Protein AF-A0A2H0XVL9-F1 (afdb_monomer_lite)

Structure (mmCIF, N/CA/C/O backbone):
data_AF-A0A2H0XVL9-F1
#
_entry.id   AF-A0A2H0XVL9-F1
#
loop_
_atom_site.group_PDB
_atom_site.id
_atom_site.type_symbol
_atom_site.label_atom_id
_atom_site.label_alt_id
_atom_site.label_comp_id
_atom_site.label_asym_id
_atom_site.label_entity_id
_atom_site.label_seq_id
_atom_site.pdbx_PDB_ins_code
_atom_site.Cartn_x
_atom_site.Cartn_y
_atom_site.Cartn_z
_atom_site.occupancy
_atom_site.B_iso_or_equiv
_atom_site.auth_seq_id
_atom_site.auth_comp_id
_atom_site.auth_asym_id
_atom_site.auth_atom_id
_atom_site.pdbx_PDB_model_num
ATOM 1 N N . MET A 1 1 ? -6.789 -5.307 -33.596 1.00 54.03 1 MET A N 1
ATOM 2 C CA . MET A 1 1 ? -6.314 -6.595 -33.032 1.00 54.03 1 MET A CA 1
ATOM 3 C C . MET A 1 1 ? -4.824 -6.565 -32.678 1.00 54.03 1 MET A C 1
ATOM 5 O O . MET A 1 1 ? -4.495 -6.837 -31.532 1.00 54.03 1 MET A O 1
ATOM 9 N N . ALA A 1 2 ? -3.930 -6.158 -33.591 1.00 52.88 2 ALA A N 1
ATOM 10 C CA . ALA A 1 2 ? -2.485 -6.062 -33.328 1.00 52.88 2 ALA A CA 1
ATOM 11 C C . ALA A 1 2 ? -2.102 -5.096 -32.181 1.00 52.88 2 ALA A C 1
ATOM 13 O O . ALA A 1 2 ? -1.312 -5.468 -31.321 1.00 52.88 2 ALA A O 1
ATOM 14 N N . GLU A 1 3 ? -2.715 -3.909 -32.093 1.00 50.50 3 GLU A N 1
ATOM 15 C CA . GLU A 1 3 ? -2.473 -2.965 -30.981 1.00 50.50 3 GLU A CA 1
ATOM 16 C C . GLU A 1 3 ? -2.945 -3.497 -29.620 1.00 50.50 3 GLU A C 1
ATOM 18 O O . GLU A 1 3 ? -2.261 -3.326 -28.613 1.00 50.50 3 GLU A O 1
ATOM 23 N N . ALA A 1 4 ? -4.081 -4.200 -29.581 1.00 53.97 4 ALA A N 1
ATOM 24 C CA . ALA A 1 4 ? -4.594 -4.825 -28.360 1.00 53.97 4 ALA A CA 1
ATOM 25 C C . ALA A 1 4 ? -3.675 -5.962 -27.875 1.00 53.97 4 ALA A C 1
ATOM 27 O O . ALA A 1 4 ? -3.450 -6.116 -26.676 1.00 53.97 4 ALA A O 1
ATOM 28 N N . ILE A 1 5 ? -3.094 -6.724 -28.808 1.00 55.59 5 ILE A N 1
ATOM 29 C CA . ILE A 1 5 ? -2.115 -7.777 -28.512 1.00 55.59 5 ILE A CA 1
ATOM 30 C C . ILE A 1 5 ? -0.784 -7.165 -28.046 1.00 55.59 5 ILE A C 1
ATOM 32 O O . ILE A 1 5 ? -0.232 -7.627 -27.053 1.00 55.59 5 ILE A O 1
ATOM 36 N N . ALA A 1 6 ? -0.297 -6.098 -28.685 1.00 56.69 6 ALA A N 1
ATOM 37 C CA . ALA A 1 6 ? 0.928 -5.403 -28.275 1.00 56.69 6 ALA A CA 1
ATOM 38 C C . ALA A 1 6 ? 0.792 -4.750 -26.887 1.00 56.69 6 ALA A C 1
ATOM 40 O O . ALA A 1 6 ? 1.676 -4.893 -26.040 1.00 56.69 6 ALA A O 1
ATOM 41 N N . SER A 1 7 ? -0.353 -4.113 -26.614 1.00 56.38 7 SER A N 1
ATOM 42 C CA . SER A 1 7 ? -0.680 -3.593 -25.283 1.00 56.38 7 SER A CA 1
ATOM 43 C C . SER A 1 7 ? -0.723 -4.711 -24.238 1.00 56.38 7 SER A C 1
ATOM 45 O O . SER A 1 7 ? -0.246 -4.505 -23.125 1.00 56.38 7 SER A O 1
ATOM 47 N N . ARG A 1 8 ? -1.214 -5.908 -24.593 1.00 54.00 8 ARG A N 1
ATOM 48 C CA . ARG A 1 8 ? -1.220 -7.090 -23.715 1.00 54.00 8 ARG A CA 1
ATOM 49 C C . ARG A 1 8 ? 0.188 -7.587 -23.393 1.00 54.00 8 ARG A C 1
ATOM 51 O O . ARG A 1 8 ? 0.462 -7.891 -22.238 1.00 54.00 8 ARG A O 1
ATOM 58 N N . THR A 1 9 ? 1.072 -7.670 -24.385 1.00 60.84 9 THR A N 1
ATOM 59 C CA . THR A 1 9 ? 2.452 -8.134 -24.179 1.00 60.84 9 THR A CA 1
ATOM 60 C C . THR A 1 9 ? 3.215 -7.177 -23.264 1.00 60.84 9 THR A C 1
ATOM 62 O O . THR A 1 9 ? 3.773 -7.622 -22.268 1.00 60.84 9 THR A O 1
ATOM 65 N N . SER A 1 10 ? 3.114 -5.866 -23.507 1.00 60.47 10 SER A N 1
ATOM 66 C CA . SER A 1 10 ? 3.697 -4.843 -22.625 1.00 60.47 10 SER A CA 1
ATOM 67 C C . SER A 1 10 ? 3.087 -4.866 -21.215 1.00 60.47 10 SER A C 1
ATOM 69 O O . SER A 1 10 ? 3.795 -4.734 -20.223 1.00 60.47 10 SER A O 1
ATOM 71 N N . HIS A 1 11 ? 1.777 -5.095 -21.085 1.00 59.75 11 HIS A N 1
ATOM 72 C CA . HIS A 1 11 ? 1.116 -5.210 -19.782 1.00 59.75 11 HIS A CA 1
ATOM 73 C C . HIS A 1 11 ? 1.544 -6.449 -18.982 1.00 59.75 11 HIS A C 1
ATOM 75 O O . HIS A 1 11 ? 1.665 -6.369 -17.760 1.00 59.75 11 HIS A O 1
ATOM 81 N N . ASN A 1 12 ? 1.826 -7.566 -19.654 1.00 65.06 12 ASN A N 1
ATOM 82 C CA . ASN A 1 12 ? 2.343 -8.772 -19.010 1.00 65.06 12 ASN A CA 1
ATOM 83 C C . ASN A 1 12 ? 3.800 -8.612 -18.547 1.00 65.06 12 ASN A C 1
ATOM 85 O O . ASN A 1 12 ? 4.181 -9.216 -17.553 1.00 65.06 12 ASN A O 1
ATOM 89 N N . GLU A 1 13 ? 4.612 -7.772 -19.195 1.00 66.8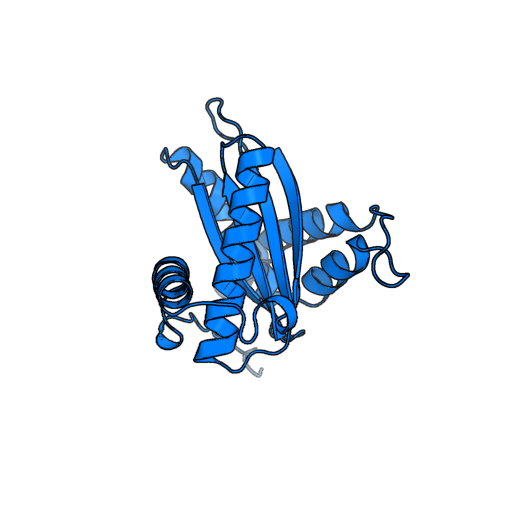1 13 GLU A N 1
ATOM 90 C CA . GLU A 1 13 ? 5.971 -7.476 -18.709 1.00 66.81 13 GLU A CA 1
ATOM 91 C C . GLU A 1 13 ? 5.946 -6.813 -17.322 1.00 66.81 13 GLU A C 1
ATOM 93 O O . GLU A 1 13 ? 6.800 -7.083 -16.475 1.00 66.81 13 GLU A O 1
ATOM 98 N N . TYR A 1 14 ? 4.920 -6.003 -17.042 1.00 67.44 14 TYR A N 1
ATOM 99 C CA . TYR A 1 14 ? 4.778 -5.328 -15.753 1.00 67.44 14 TYR A CA 1
ATOM 100 C C . TYR A 1 14 ? 4.347 -6.251 -14.605 1.00 67.44 14 TYR A C 1
ATOM 102 O O . TYR A 1 14 ? 4.559 -5.885 -13.445 1.00 67.44 14 TYR A O 1
ATOM 110 N N . SER A 1 15 ? 3.793 -7.442 -14.874 1.00 62.84 15 SER A N 1
ATOM 111 C CA . SER A 1 15 ? 3.406 -8.371 -13.801 1.00 62.84 15 SER A CA 1
ATOM 112 C C . SER A 1 15 ? 4.614 -8.943 -13.057 1.00 62.84 15 SER A C 1
ATOM 114 O O . SER A 1 15 ? 4.492 -9.262 -11.878 1.00 62.84 15 SER A O 1
ATOM 116 N N . GLY A 1 16 ? 5.798 -8.975 -13.681 1.00 69.62 16 GLY A N 1
ATOM 117 C CA . GLY A 1 16 ? 7.023 -9.474 -13.048 1.00 69.62 16 GLY A CA 1
ATOM 118 C C . GLY A 1 16 ? 7.463 -8.678 -11.811 1.00 69.62 16 GLY A C 1
ATOM 119 O O . GLY A 1 16 ? 8.210 -9.189 -10.978 1.00 69.62 16 GLY A O 1
ATOM 120 N N . TRP A 1 17 ? 6.992 -7.436 -11.639 1.00 71.69 17 TRP A N 1
ATOM 121 C CA . TRP A 1 17 ? 7.189 -6.687 -10.391 1.00 71.69 17 TRP A CA 1
ATOM 122 C C . TRP A 1 17 ? 6.475 -7.333 -9.201 1.00 71.69 17 TRP A C 1
ATOM 124 O O . TRP A 1 17 ? 6.995 -7.306 -8.086 1.00 71.69 17 TRP A O 1
ATOM 134 N N . ILE A 1 18 ? 5.303 -7.913 -9.447 1.00 75.75 18 ILE A N 1
ATOM 135 C CA . ILE A 1 18 ? 4.487 -8.580 -8.437 1.00 75.75 18 ILE A CA 1
ATOM 136 C C . ILE A 1 18 ? 5.125 -9.903 -8.036 1.00 75.75 18 ILE A C 1
ATOM 138 O O . ILE A 1 18 ? 5.281 -10.159 -6.848 1.00 75.75 18 ILE A O 1
ATOM 142 N N . ASP A 1 19 ? 5.604 -10.671 -9.012 1.00 73.12 19 ASP A N 1
ATOM 143 C CA . ASP A 1 19 ? 6.273 -11.949 -8.755 1.00 73.12 19 ASP A CA 1
ATOM 144 C C . ASP A 1 19 ? 7.569 -11.747 -7.941 1.00 73.12 19 ASP A C 1
ATOM 146 O O . ASP A 1 19 ? 7.873 -12.509 -7.023 1.00 73.12 19 ASP A O 1
ATOM 150 N N . LYS A 1 20 ? 8.308 -10.654 -8.198 1.00 76.88 20 LYS A N 1
ATOM 151 C CA . LYS A 1 20 ? 9.471 -10.259 -7.381 1.00 76.88 20 LYS A CA 1
ATOM 152 C C . LYS A 1 20 ? 9.087 -9.929 -5.939 1.00 76.88 20 LYS A C 1
ATOM 154 O O . LYS A 1 20 ? 9.794 -10.339 -5.021 1.00 76.88 20 LYS A O 1
ATOM 159 N N . LEU A 1 21 ? 7.992 -9.197 -5.729 1.00 77.88 21 LEU A N 1
ATOM 160 C CA . LEU A 1 21 ? 7.492 -8.903 -4.382 1.00 77.88 21 LEU A CA 1
ATOM 161 C C . LEU A 1 21 ? 7.058 -10.178 -3.657 1.00 77.88 21 LEU A C 1
ATOM 163 O O . LEU A 1 21 ? 7.439 -10.369 -2.508 1.00 77.88 21 LEU A O 1
ATOM 167 N N . GLU A 1 22 ? 6.328 -11.056 -4.342 1.00 76.62 22 GLU A N 1
ATOM 168 C CA . GLU A 1 22 ? 5.860 -12.347 -3.830 1.00 76.62 22 GLU A CA 1
ATOM 169 C C . GLU A 1 22 ? 7.030 -13.223 -3.349 1.00 76.62 22 GLU A C 1
ATOM 171 O O . GLU A 1 22 ? 7.017 -13.720 -2.220 1.00 76.62 22 GLU A O 1
ATOM 176 N N . SER A 1 23 ? 8.092 -13.320 -4.157 1.00 74.19 23 SER A N 1
ATOM 177 C CA . SER A 1 23 ? 9.307 -14.075 -3.816 1.00 74.19 23 SER A CA 1
ATOM 178 C C . SER A 1 23 ? 10.057 -13.527 -2.595 1.00 74.19 23 SER A C 1
ATOM 180 O O . SER A 1 23 ? 10.757 -14.264 -1.909 1.00 74.19 23 SER A O 1
ATOM 182 N N . GLY A 1 24 ? 9.884 -12.241 -2.265 1.00 72.88 24 GLY A N 1
ATOM 183 C CA . GLY A 1 24 ? 10.483 -11.636 -1.071 1.00 72.88 24 GLY A CA 1
ATOM 184 C C . GLY A 1 24 ? 9.863 -12.114 0.250 1.00 72.88 24 GLY A C 1
ATOM 185 O O . GLY A 1 24 ? 10.444 -11.892 1.317 1.00 72.88 24 GLY A O 1
ATOM 186 N N . PHE A 1 25 ? 8.696 -12.764 0.193 1.00 75.38 25 PHE A N 1
ATOM 187 C CA . PHE A 1 25 ? 7.960 -13.246 1.364 1.00 75.38 25 PHE A CA 1
ATOM 188 C C . PHE A 1 25 ? 7.936 -14.767 1.507 1.00 75.38 25 PHE A C 1
ATOM 190 O O . PHE A 1 25 ? 7.789 -15.245 2.632 1.00 75.38 25 PHE A O 1
ATOM 197 N N . SER A 1 26 ? 8.126 -15.522 0.420 1.00 65.38 26 SER A N 1
ATOM 198 C CA . SER A 1 26 ? 8.048 -16.992 0.432 1.00 65.38 26 SER A CA 1
ATOM 199 C C . SER A 1 26 ? 9.036 -17.645 1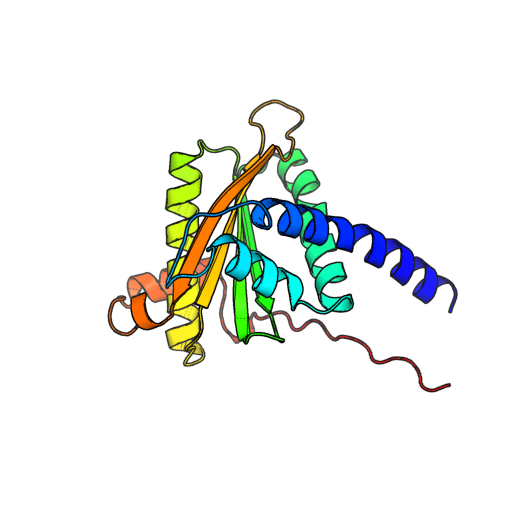.404 1.00 65.38 26 SER A C 1
ATOM 201 O O . SER A 1 26 ? 8.746 -18.697 1.969 1.00 65.38 26 SER A O 1
ATOM 203 N N . ASP A 1 27 ? 10.169 -16.987 1.654 1.00 66.00 27 ASP A N 1
ATOM 204 C CA . ASP A 1 27 ? 11.242 -17.520 2.498 1.00 66.00 27 ASP A CA 1
ATOM 205 C C . ASP A 1 27 ? 11.147 -17.050 3.965 1.00 66.00 27 ASP A C 1
ATOM 207 O O . ASP A 1 27 ? 11.938 -17.468 4.818 1.00 66.00 27 ASP A O 1
ATOM 211 N N . GLN A 1 28 ? 10.172 -16.195 4.301 1.00 68.06 28 GLN A N 1
ATOM 212 C CA . GLN A 1 28 ? 10.023 -15.636 5.646 1.00 68.06 28 GLN A CA 1
ATOM 213 C C . GLN A 1 28 ? 9.249 -16.580 6.576 1.00 68.06 28 GLN A C 1
ATOM 215 O O . GLN A 1 28 ? 8.054 -16.812 6.416 1.00 68.06 28 GLN A O 1
ATOM 220 N N . ARG A 1 29 ? 9.930 -17.077 7.618 1.00 64.62 29 ARG A N 1
ATOM 221 C CA . ARG A 1 29 ? 9.395 -18.079 8.564 1.00 64.62 29 ARG A CA 1
ATOM 222 C C . ARG A 1 29 ? 8.827 -17.520 9.872 1.00 64.62 29 ARG A C 1
ATOM 224 O O . ARG A 1 29 ? 8.470 -18.301 10.751 1.00 64.62 29 ARG A O 1
ATOM 231 N N . LYS A 1 30 ? 8.777 -16.196 10.053 1.00 73.25 30 LYS A N 1
ATOM 232 C CA . LYS A 1 30 ? 8.206 -15.605 11.277 1.00 73.25 30 LYS A CA 1
ATOM 233 C C . LYS A 1 30 ? 6.733 -15.997 11.364 1.00 73.25 30 LYS A C 1
ATOM 235 O O . LYS A 1 30 ? 6.015 -15.761 10.405 1.00 73.25 30 LYS A O 1
ATOM 240 N N . LEU A 1 31 ? 6.297 -16.589 12.471 1.00 73.44 31 LEU A N 1
ATOM 241 C CA . LEU A 1 31 ? 4.924 -17.077 12.615 1.00 73.44 31 LEU A CA 1
ATOM 242 C C . LEU A 1 31 ? 3.976 -15.977 13.123 1.00 73.44 31 LEU A C 1
ATOM 244 O O . LEU A 1 31 ? 4.365 -15.152 13.950 1.00 73.44 31 LEU A O 1
ATOM 248 N N . PHE A 1 32 ? 2.739 -16.012 12.639 1.00 71.19 32 PHE A N 1
ATOM 249 C CA . PHE A 1 32 ? 1.565 -15.281 13.108 1.00 71.19 32 PHE A CA 1
ATOM 250 C C . PHE A 1 32 ? 0.386 -16.268 13.102 1.00 71.19 32 PHE A C 1
ATOM 252 O O . PHE A 1 32 ? 0.185 -16.957 12.105 1.00 71.19 32 PHE A O 1
ATOM 259 N N . ASP A 1 33 ? -0.305 -16.430 14.233 1.00 70.75 33 ASP A N 1
ATOM 260 C CA . ASP A 1 33 ? -1.359 -17.445 14.430 1.00 70.75 33 ASP A CA 1
ATOM 261 C C . ASP A 1 33 ? -0.974 -18.876 14.002 1.00 70.75 33 ASP A C 1
ATOM 263 O O . ASP A 1 33 ? -1.779 -19.652 13.495 1.00 70.75 33 ASP A O 1
ATOM 267 N N . GLY A 1 34 ? 0.296 -19.242 14.201 1.00 73.81 34 GLY A N 1
ATOM 268 C CA . GLY A 1 34 ? 0.820 -20.566 13.849 1.00 73.81 34 GLY A CA 1
ATOM 269 C C . GLY A 1 34 ? 1.187 -20.750 12.370 1.00 73.81 34 GLY A C 1
ATOM 270 O O . GLY A 1 34 ? 1.776 -21.775 12.031 1.00 73.81 34 GLY A O 1
ATOM 271 N N . TYR A 1 35 ? 0.940 -19.756 11.510 1.00 72.44 35 TYR A N 1
ATOM 272 C CA . TYR A 1 35 ? 1.324 -19.766 10.096 1.00 72.44 35 TYR A CA 1
ATOM 273 C C . TYR A 1 35 ? 2.462 -18.778 9.817 1.00 72.44 35 TYR A C 1
ATOM 275 O O . TYR A 1 35 ? 2.535 -17.725 10.449 1.00 72.44 35 TYR A O 1
ATOM 283 N N . PRO A 1 36 ? 3.375 -19.059 8.871 1.00 80.31 36 PRO A N 1
ATOM 284 C CA . PRO A 1 36 ? 4.365 -18.076 8.455 1.00 80.31 36 PRO A CA 1
ATOM 285 C C . PRO A 1 36 ? 3.693 -16.795 7.951 1.00 80.31 36 PRO A C 1
ATOM 287 O O . PRO A 1 36 ? 2.947 -16.812 6.978 1.00 80.31 36 PRO A O 1
ATOM 290 N N . LEU A 1 37 ? 3.999 -15.670 8.595 1.00 80.88 37 LEU A N 1
ATOM 291 C CA . LEU A 1 37 ? 3.505 -14.338 8.265 1.00 80.88 37 LEU A CA 1
ATOM 292 C C . LEU A 1 37 ? 3.751 -14.006 6.789 1.00 80.88 37 LEU A C 1
ATOM 294 O O . LEU A 1 37 ? 2.883 -13.434 6.140 1.00 80.88 37 LEU A O 1
ATOM 298 N N . GLY A 1 38 ? 4.897 -14.430 6.244 1.00 83.75 38 GLY A N 1
ATOM 299 C CA . GLY A 1 38 ? 5.210 -14.289 4.822 1.00 83.75 38 GLY A CA 1
ATOM 300 C C . GLY A 1 38 ? 4.133 -14.878 3.908 1.00 83.75 38 GLY A C 1
ATOM 301 O O . GLY A 1 38 ? 3.787 -14.254 2.911 1.00 83.75 38 GLY A O 1
ATOM 302 N N . LEU A 1 39 ? 3.509 -16.000 4.288 1.00 84.62 39 LEU A N 1
ATOM 303 C CA . LEU A 1 39 ? 2.457 -16.631 3.488 1.00 84.62 39 LEU A CA 1
ATOM 304 C C . LEU A 1 39 ? 1.178 -15.796 3.406 1.00 84.62 39 LEU A C 1
ATOM 306 O O . LEU A 1 39 ? 0.507 -15.866 2.383 1.00 84.62 39 LEU A O 1
ATOM 310 N N . TYR A 1 40 ? 0.853 -14.981 4.415 1.00 87.44 40 TYR A N 1
ATOM 311 C CA . TYR A 1 40 ? -0.285 -14.058 4.321 1.00 87.44 40 TYR A CA 1
ATOM 312 C C . TYR A 1 40 ? -0.044 -13.014 3.227 1.00 87.44 40 TYR A C 1
ATOM 314 O O . TYR A 1 40 ? -0.915 -12.778 2.395 1.00 87.44 40 TYR A O 1
ATOM 322 N N . PHE A 1 41 ? 1.164 -12.443 3.169 1.00 89.81 41 PHE A N 1
ATOM 323 C CA . PHE A 1 41 ? 1.541 -11.500 2.111 1.00 89.81 41 PHE A CA 1
ATOM 324 C C . PHE A 1 41 ? 1.627 -12.183 0.742 1.00 89.81 41 PHE A C 1
ATOM 326 O O . PHE A 1 41 ? 1.140 -11.633 -0.244 1.00 89.81 41 PHE A O 1
ATOM 333 N N . THR A 1 42 ? 2.209 -13.384 0.676 1.00 86.94 42 THR A N 1
ATOM 334 C CA . THR A 1 42 ? 2.276 -14.184 -0.554 1.00 86.94 42 THR A CA 1
ATOM 335 C C . THR A 1 42 ? 0.881 -14.518 -1.070 1.00 86.94 42 THR A C 1
ATOM 337 O O . THR A 1 42 ? 0.630 -14.332 -2.251 1.00 86.94 42 THR A O 1
ATOM 340 N N . TRP A 1 43 ? -0.045 -14.953 -0.213 1.00 88.94 43 TRP A N 1
ATOM 341 C CA . TRP A 1 43 ? -1.433 -15.228 -0.593 1.00 88.94 43 TRP A CA 1
ATOM 342 C C . TRP A 1 43 ? -2.151 -13.970 -1.082 1.00 88.94 43 TRP A C 1
ATOM 344 O O . TRP A 1 43 ? -2.811 -13.981 -2.124 1.00 88.94 43 TRP A O 1
ATOM 354 N N . GLU A 1 44 ? -1.996 -12.872 -0.348 1.00 92.06 44 GLU A N 1
ATOM 355 C CA . GLU A 1 44 ? -2.649 -11.613 -0.671 1.00 92.06 44 GLU A CA 1
ATOM 356 C C . GLU A 1 44 ? -2.198 -11.094 -2.044 1.00 92.06 44 GLU A C 1
ATOM 358 O O . GLU A 1 44 ? -3.026 -10.758 -2.882 1.00 92.06 44 GLU A O 1
ATOM 363 N N . ILE A 1 45 ? -0.898 -11.129 -2.336 1.00 89.75 45 ILE A N 1
ATOM 364 C CA . ILE A 1 45 ? -0.369 -10.793 -3.664 1.00 89.75 45 ILE A CA 1
ATOM 365 C C . ILE A 1 45 ? -0.766 -11.856 -4.710 1.00 89.75 45 ILE A C 1
ATOM 367 O O . ILE A 1 45 ? -1.145 -11.537 -5.842 1.00 89.75 45 ILE A O 1
ATOM 371 N N . GLY A 1 46 ? -0.704 -13.124 -4.303 1.00 87.44 46 GLY A N 1
ATOM 372 C CA . GLY A 1 46 ? -1.019 -14.337 -5.051 1.00 87.44 46 GLY A CA 1
ATOM 373 C C . GLY A 1 46 ? -2.399 -14.300 -5.702 1.00 87.44 46 GLY A C 1
ATOM 374 O O . GLY A 1 46 ? -2.553 -14.590 -6.887 1.00 87.44 46 GLY A O 1
ATOM 375 N N . SER A 1 47 ? -3.387 -13.870 -4.926 1.00 90.69 47 SER A N 1
ATOM 376 C CA . SER A 1 47 ? -4.807 -13.850 -5.282 1.00 90.69 47 SER A CA 1
ATOM 377 C C . SER A 1 47 ? -5.217 -12.742 -6.262 1.00 90.69 47 SER A C 1
ATOM 379 O O . SER A 1 47 ? -6.321 -12.796 -6.812 1.00 90.69 47 SER A O 1
ATOM 381 N N . ILE A 1 48 ? -4.349 -11.757 -6.522 1.00 89.50 48 ILE A N 1
ATOM 382 C CA . ILE A 1 48 ? -4.619 -10.685 -7.489 1.00 89.50 48 ILE A CA 1
ATOM 383 C C . ILE A 1 48 ? -4.658 -11.284 -8.897 1.00 89.50 48 ILE A C 1
ATOM 385 O O . ILE A 1 48 ? -3.705 -11.948 -9.327 1.00 89.50 48 ILE A O 1
ATOM 389 N N . SER A 1 49 ? -5.726 -11.011 -9.653 1.00 85.56 49 SER A N 1
ATOM 390 C CA . SER A 1 49 ? -5.864 -11.541 -11.010 1.00 85.56 49 SER A CA 1
ATOM 391 C C . SER A 1 49 ? -4.743 -11.040 -11.927 1.00 85.56 49 SER A C 1
ATOM 393 O O . SER A 1 49 ? -4.214 -9.939 -11.764 1.00 85.56 49 SER A O 1
ATOM 395 N N . ARG A 1 50 ? -4.396 -11.807 -12.970 1.00 80.25 50 ARG A N 1
ATOM 396 C CA . ARG A 1 50 ? -3.338 -11.411 -13.926 1.00 80.25 50 ARG A CA 1
ATOM 397 C C . ARG A 1 50 ? -3.558 -10.014 -14.520 1.00 80.25 50 ARG A C 1
ATOM 399 O O . ARG A 1 50 ? -2.597 -9.278 -14.726 1.00 80.25 50 ARG A O 1
ATOM 406 N N . ARG A 1 51 ? -4.816 -9.642 -14.787 1.00 80.31 51 ARG A N 1
ATOM 407 C CA . ARG A 1 51 ? -5.158 -8.325 -15.342 1.00 80.31 51 ARG A CA 1
ATOM 408 C C . ARG A 1 51 ? -4.925 -7.216 -14.319 1.00 80.31 51 ARG A C 1
ATOM 410 O O . ARG A 1 51 ? -4.275 -6.229 -14.646 1.00 80.31 51 ARG A O 1
ATOM 417 N N . GLU A 1 52 ? -5.375 -7.395 -13.081 1.00 84.56 52 GLU A N 1
ATOM 418 C CA . GLU A 1 52 ? -5.106 -6.449 -11.991 1.00 84.56 52 GLU A CA 1
ATOM 419 C C . GLU A 1 52 ? -3.605 -6.314 -11.711 1.00 84.56 52 GLU A C 1
ATOM 421 O O . GLU A 1 52 ? -3.109 -5.193 -11.586 1.00 84.56 52 GLU A O 1
ATOM 426 N N . ARG A 1 53 ? -2.858 -7.429 -11.717 1.00 85.06 53 ARG A N 1
ATOM 427 C CA . ARG A 1 53 ? -1.394 -7.430 -11.570 1.00 85.06 53 ARG A CA 1
ATOM 428 C C . ARG A 1 53 ? -0.708 -6.568 -12.626 1.00 85.06 53 ARG A C 1
ATOM 430 O O . ARG A 1 53 ? 0.237 -5.865 -12.290 1.00 85.06 53 ARG A O 1
ATOM 437 N N . ALA A 1 54 ? -1.177 -6.571 -13.873 1.00 83.38 54 ALA A N 1
ATOM 438 C CA . ALA A 1 54 ? -0.610 -5.726 -14.925 1.00 83.38 54 ALA A CA 1
ATOM 439 C C . ALA A 1 54 ? -0.820 -4.224 -14.654 1.00 83.38 54 ALA A C 1
ATOM 441 O O . ALA A 1 54 ? 0.109 -3.423 -14.780 1.00 83.38 54 ALA A O 1
ATOM 442 N N . TYR A 1 55 ? -2.025 -3.827 -14.235 1.00 85.00 55 TYR A N 1
ATOM 443 C CA . TYR A 1 55 ? -2.318 -2.434 -13.879 1.00 85.00 55 TYR A CA 1
ATOM 444 C C . TYR A 1 55 ? -1.551 -1.977 -12.634 1.00 85.00 55 TYR A C 1
ATOM 446 O O . TYR A 1 55 ? -1.007 -0.867 -12.609 1.00 85.00 55 TYR A O 1
ATOM 454 N N . LEU A 1 56 ? -1.477 -2.834 -11.614 1.00 87.25 56 LEU A N 1
ATOM 455 C CA . LEU A 1 56 ? -0.674 -2.591 -10.424 1.00 87.25 56 LEU A CA 1
ATOM 456 C C . LEU A 1 56 ? 0.813 -2.484 -10.793 1.00 87.25 56 LEU A C 1
ATOM 458 O O . LEU A 1 56 ? 1.465 -1.509 -10.426 1.00 87.25 56 LEU A O 1
ATOM 462 N N . GLY A 1 57 ? 1.320 -3.405 -11.611 1.00 86.12 57 GLY A N 1
ATOM 463 C CA . GLY A 1 57 ? 2.677 -3.400 -12.155 1.00 86.12 57 GLY A CA 1
ATOM 464 C C . GLY A 1 57 ? 3.026 -2.101 -12.881 1.00 86.12 57 GLY A C 1
ATOM 465 O O . GLY A 1 57 ? 4.079 -1.521 -12.632 1.00 86.12 57 GLY A O 1
ATOM 466 N N . LYS A 1 58 ? 2.114 -1.561 -13.697 1.00 85.81 58 LYS A N 1
ATOM 467 C CA . LYS A 1 58 ? 2.293 -0.253 -14.351 1.00 85.81 58 LYS A CA 1
ATOM 468 C C . LYS A 1 58 ? 2.421 0.894 -13.341 1.00 85.81 58 LYS A C 1
ATOM 470 O O . LYS A 1 58 ? 3.225 1.811 -13.531 1.00 85.81 58 LYS A O 1
ATOM 475 N N . LYS A 1 59 ? 1.649 0.864 -12.244 1.00 87.75 59 LYS A N 1
ATOM 476 C CA . LYS A 1 59 ? 1.810 1.838 -11.149 1.00 87.75 59 LYS A CA 1
ATOM 477 C C . LYS A 1 59 ? 3.180 1.690 -10.484 1.00 87.75 59 LYS A C 1
ATOM 479 O O . LYS A 1 59 ? 3.838 2.715 -10.296 1.00 87.75 59 LYS A O 1
ATOM 484 N N . LEU A 1 60 ? 3.614 0.461 -10.191 1.00 88.31 60 LEU A N 1
ATOM 485 C CA . LEU A 1 60 ? 4.927 0.155 -9.608 1.00 88.31 60 LEU A CA 1
ATOM 486 C C . LEU A 1 60 ? 6.076 0.651 -10.495 1.00 88.31 60 LEU A C 1
ATOM 488 O O . LEU A 1 60 ? 6.971 1.344 -10.015 1.00 88.31 60 LEU A O 1
ATOM 492 N N . ASP A 1 61 ? 6.010 0.395 -11.798 1.00 86.69 61 ASP A N 1
ATOM 493 C CA . ASP A 1 61 ? 7.043 0.796 -12.756 1.00 86.69 61 ASP A CA 1
ATOM 494 C C . ASP A 1 61 ? 7.223 2.324 -12.819 1.00 86.69 61 ASP A C 1
ATOM 496 O O . ASP A 1 61 ? 8.334 2.863 -12.799 1.00 86.69 61 ASP A O 1
ATOM 500 N N . SER A 1 62 ? 6.111 3.064 -12.749 1.00 89.50 62 SER A N 1
ATOM 501 C CA . SER A 1 62 ? 6.140 4.529 -12.775 1.00 89.50 62 SER A CA 1
ATOM 502 C C . SER A 1 62 ? 6.825 5.166 -11.553 1.00 89.50 62 SER A C 1
ATOM 504 O O . SER A 1 62 ? 7.114 6.369 -11.562 1.00 89.50 62 SER A O 1
ATOM 506 N N . VAL A 1 63 ? 7.066 4.408 -10.475 1.00 91.00 63 VAL A N 1
ATOM 507 C CA . VAL A 1 63 ? 7.682 4.908 -9.238 1.00 91.00 63 VAL A CA 1
ATOM 508 C C . VAL A 1 63 ? 9.085 5.431 -9.510 1.00 91.00 63 VAL A C 1
ATOM 510 O O . VAL A 1 63 ? 9.428 6.532 -9.084 1.00 91.00 63 VAL A O 1
ATOM 513 N N . GLN A 1 64 ? 9.882 4.700 -10.282 1.00 88.81 64 GLN A N 1
ATOM 514 C CA . GLN A 1 64 ? 11.263 5.083 -10.552 1.00 88.81 64 GLN A CA 1
ATOM 515 C C . GLN A 1 64 ? 11.352 6.446 -11.262 1.00 88.81 64 GLN A C 1
ATOM 517 O O . GLN A 1 64 ? 12.224 7.263 -10.945 1.00 88.81 64 GLN A O 1
ATOM 522 N N . ALA A 1 65 ? 10.426 6.724 -12.185 1.00 90.81 65 ALA A N 1
ATOM 523 C CA . ALA A 1 65 ? 10.323 8.016 -12.860 1.00 90.81 65 ALA A CA 1
ATOM 524 C C . ALA A 1 65 ? 9.919 9.148 -11.898 1.00 90.81 65 ALA A C 1
ATOM 526 O O . ALA A 1 65 ? 10.437 10.258 -12.006 1.00 90.81 65 ALA A O 1
ATOM 527 N N . TRP A 1 66 ? 9.046 8.874 -10.924 1.00 93.94 66 TRP A N 1
ATOM 528 C CA . TRP A 1 66 ? 8.632 9.847 -9.905 1.00 93.94 66 TRP A CA 1
ATOM 529 C C . TRP A 1 66 ? 9.814 10.371 -9.083 1.00 93.94 66 TRP A C 1
ATOM 531 O O . TRP A 1 66 ? 9.942 11.578 -8.887 1.00 93.94 66 TRP A O 1
ATOM 541 N N . PHE A 1 67 ? 10.721 9.485 -8.669 1.00 94.06 67 PHE A N 1
ATOM 542 C CA . PHE A 1 67 ? 11.916 9.866 -7.911 1.00 94.06 67 PHE A CA 1
ATOM 543 C C . PHE A 1 67 ? 12.982 10.555 -8.765 1.00 94.06 67 PHE A C 1
ATOM 545 O O . PHE A 1 67 ? 13.665 11.454 -8.272 1.00 94.06 67 PHE A O 1
ATOM 552 N N . LYS A 1 68 ? 13.103 10.189 -10.050 1.00 92.19 68 LYS A N 1
ATOM 553 C CA . LYS A 1 68 ? 13.977 10.893 -11.005 1.00 92.19 68 LYS A CA 1
ATOM 554 C C . LYS A 1 68 ? 13.557 12.354 -11.216 1.00 92.19 68 LYS A C 1
ATOM 556 O O . LYS A 1 68 ? 14.417 13.182 -11.478 1.00 92.19 68 LYS A O 1
ATOM 561 N N . LYS A 1 69 ? 12.270 12.682 -11.036 1.00 93.88 69 LYS A N 1
ATOM 562 C CA . LYS A 1 69 ? 11.741 14.062 -11.068 1.00 93.88 69 LYS A CA 1
ATOM 563 C C . LYS A 1 69 ? 12.016 14.879 -9.795 1.00 93.88 69 LYS A C 1
ATOM 565 O O . LYS A 1 69 ? 11.535 15.998 -9.689 1.00 93.88 69 LYS A O 1
ATOM 570 N N . GLY A 1 70 ? 12.751 14.336 -8.822 1.00 91.94 70 GLY A N 1
ATOM 571 C CA . GLY A 1 70 ? 13.133 15.055 -7.601 1.00 91.94 70 GLY A CA 1
ATOM 572 C C . GLY A 1 70 ? 12.223 14.822 -6.393 1.00 91.94 70 GLY A C 1
ATOM 573 O O . GLY A 1 70 ? 12.549 15.278 -5.303 1.00 91.94 70 GLY A O 1
ATOM 574 N N . ASN A 1 71 ? 11.137 14.054 -6.529 1.00 94.56 71 ASN A N 1
ATOM 575 C CA . ASN A 1 71 ? 10.265 13.742 -5.396 1.00 94.56 71 ASN A CA 1
ATOM 576 C C . ASN A 1 71 ? 10.975 12.872 -4.334 1.00 94.56 71 ASN A C 1
ATOM 578 O O . ASN A 1 71 ? 11.925 12.129 -4.628 1.00 94.56 71 ASN A O 1
ATOM 582 N N . SER A 1 72 ? 10.507 12.967 -3.087 1.00 92.56 72 SER A N 1
ATOM 583 C CA . SER A 1 72 ? 11.093 12.300 -1.912 1.00 92.56 72 SER A CA 1
ATOM 584 C C . SER A 1 72 ? 10.297 11.095 -1.419 1.00 92.56 72 SER A C 1
ATOM 586 O O . SER A 1 72 ? 10.881 10.188 -0.825 1.00 92.56 72 SER A O 1
ATOM 588 N N . THR A 1 73 ? 8.992 11.064 -1.686 1.00 95.56 73 THR A N 1
ATOM 589 C CA . THR A 1 73 ? 8.100 9.974 -1.295 1.00 95.56 73 THR A CA 1
ATOM 590 C C . THR A 1 73 ? 7.054 9.709 -2.368 1.00 95.56 73 THR A C 1
ATOM 592 O O . THR A 1 73 ? 6.748 10.566 -3.204 1.00 95.56 73 THR A O 1
ATOM 595 N N . ARG A 1 74 ? 6.495 8.499 -2.357 1.00 94.81 74 ARG A N 1
ATOM 596 C CA . ARG A 1 74 ? 5.319 8.141 -3.149 1.00 94.81 74 ARG A CA 1
ATOM 597 C C . ARG A 1 74 ? 4.472 7.144 -2.383 1.00 94.81 74 ARG A C 1
ATOM 599 O O . ARG A 1 74 ? 5.012 6.254 -1.738 1.00 94.81 74 ARG A O 1
ATOM 606 N N . ARG A 1 75 ? 3.153 7.262 -2.493 1.00 94.81 75 ARG A N 1
ATOM 607 C CA . ARG A 1 75 ? 2.219 6.282 -1.941 1.00 94.81 75 ARG A CA 1
ATOM 608 C C . ARG A 1 75 ? 1.060 6.028 -2.883 1.00 94.81 75 ARG A C 1
ATOM 610 O O . ARG A 1 75 ? 0.712 6.903 -3.675 1.00 94.81 75 ARG A O 1
ATOM 617 N N . PHE A 1 76 ? 0.466 4.853 -2.779 1.00 93.75 76 PHE A N 1
ATOM 618 C CA . PHE A 1 76 ? -0.847 4.566 -3.341 1.00 93.75 76 PHE A CA 1
ATOM 619 C C . PHE A 1 76 ? -1.458 3.355 -2.638 1.00 93.75 76 PHE A C 1
ATOM 621 O O . PHE A 1 76 ? -0.740 2.540 -2.061 1.00 93.75 76 PHE A O 1
ATOM 628 N N . ALA A 1 77 ? -2.782 3.246 -2.710 1.00 94.25 77 ALA A N 1
ATOM 629 C CA . ALA A 1 77 ? -3.514 2.073 -2.261 1.00 94.25 77 ALA A CA 1
ATOM 630 C C . ALA A 1 77 ? -4.092 1.306 -3.459 1.00 94.25 77 ALA A C 1
ATOM 632 O O . ALA A 1 77 ? -4.378 1.896 -4.507 1.00 94.25 77 ALA A O 1
ATOM 633 N N . TRP A 1 78 ? -4.264 0.002 -3.291 1.00 93.19 78 TRP A N 1
ATOM 634 C CA . TRP A 1 78 ? -4.847 -0.910 -4.264 1.00 93.19 78 TRP A CA 1
ATOM 635 C C . TRP A 1 78 ? -5.842 -1.833 -3.567 1.00 93.19 78 TRP A C 1
ATOM 637 O O . TRP A 1 78 ? -5.511 -2.402 -2.534 1.00 93.19 78 TRP A O 1
ATOM 647 N N . PHE A 1 79 ? -7.052 -1.963 -4.103 1.00 92.31 79 PHE A N 1
ATOM 648 C CA . PHE A 1 79 ? -8.046 -2.888 -3.568 1.00 92.31 79 PHE A CA 1
ATOM 649 C C . PHE A 1 79 ? -7.895 -4.236 -4.260 1.00 92.31 79 PHE A C 1
ATOM 651 O O . PHE A 1 79 ? -7.888 -4.286 -5.490 1.00 92.31 79 PHE A O 1
ATOM 658 N N . ASN A 1 80 ? -7.762 -5.306 -3.488 1.00 91.75 80 ASN A N 1
ATOM 659 C CA . ASN A 1 80 ? -7.767 -6.654 -4.024 1.00 91.75 80 ASN A CA 1
ATOM 660 C C . ASN A 1 80 ? -9.198 -7.195 -4.015 1.00 91.75 80 ASN A C 1
ATOM 662 O O . ASN A 1 80 ? -9.733 -7.546 -2.963 1.00 91.75 80 ASN A O 1
ATOM 666 N N . GLY A 1 81 ? -9.816 -7.270 -5.195 1.00 87.19 81 GLY A N 1
ATOM 667 C CA . GLY A 1 81 ? -11.188 -7.758 -5.329 1.00 87.19 81 GLY A CA 1
ATOM 668 C C . GLY A 1 81 ? -11.366 -9.216 -4.897 1.00 87.19 81 GLY A C 1
ATOM 669 O O . GLY A 1 81 ? -12.448 -9.579 -4.446 1.00 87.19 81 GLY A O 1
ATOM 670 N N . SER A 1 82 ? -10.313 -10.035 -4.980 1.00 88.75 82 SER A N 1
ATOM 671 C CA . SER A 1 82 ? -10.374 -11.462 -4.644 1.00 88.75 82 SER A CA 1
ATOM 672 C C . SER A 1 82 ? -10.475 -11.720 -3.141 1.00 88.75 82 SER A C 1
ATOM 674 O O . SER A 1 82 ? -11.137 -12.666 -2.721 1.00 88.75 82 SER A O 1
ATOM 676 N N . THR A 1 83 ? -9.803 -10.907 -2.324 1.00 90.75 83 THR A N 1
ATOM 677 C CA . THR A 1 83 ? -9.741 -11.087 -0.861 1.00 90.75 83 THR A CA 1
ATOM 678 C C . THR A 1 83 ? -10.569 -10.059 -0.105 1.00 90.75 83 THR A C 1
ATOM 680 O O . THR A 1 83 ? -10.850 -10.246 1.076 1.00 90.75 83 THR A O 1
ATOM 683 N N . GLY A 1 84 ? -10.945 -8.962 -0.765 1.00 90.50 84 GLY A N 1
ATOM 684 C CA . GLY A 1 84 ? -11.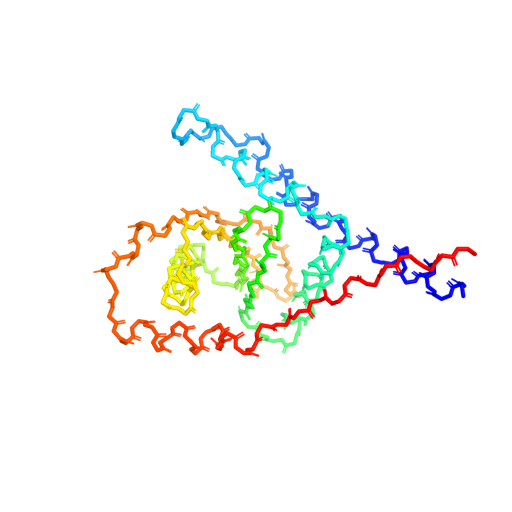551 -7.809 -0.118 1.00 90.50 84 GLY A CA 1
ATOM 685 C C . GLY A 1 84 ? -10.562 -6.991 0.712 1.00 90.50 84 GLY A C 1
ATOM 686 O O . GLY A 1 84 ? -10.989 -6.057 1.379 1.00 90.50 84 GLY A O 1
ATOM 687 N N . ASN A 1 85 ? -9.261 -7.298 0.695 1.00 94.81 85 ASN A N 1
ATOM 688 C CA . ASN A 1 85 ? -8.252 -6.537 1.427 1.00 94.81 85 ASN A CA 1
ATOM 689 C C . ASN A 1 85 ? -7.737 -5.341 0.617 1.00 94.81 85 ASN A C 1
ATOM 691 O O . ASN A 1 85 ? -7.865 -5.248 -0.607 1.00 94.81 85 ASN A O 1
ATOM 695 N N . TRP A 1 86 ? -7.096 -4.415 1.322 1.00 95.50 86 TRP A N 1
ATOM 696 C CA . TRP A 1 86 ? -6.395 -3.287 0.716 1.00 95.50 86 TRP A CA 1
ATOM 697 C C . TRP A 1 86 ? -4.883 -3.454 0.837 1.00 95.50 86 TRP A C 1
ATOM 699 O O . TRP A 1 86 ? -4.369 -3.888 1.861 1.00 95.50 86 TRP A O 1
ATOM 709 N N . LEU A 1 87 ? -4.166 -3.018 -0.194 1.00 96.12 87 LEU A N 1
ATOM 710 C CA . LEU A 1 87 ? -2.709 -2.991 -0.265 1.00 96.12 87 LEU A CA 1
ATOM 711 C C . LEU A 1 87 ? -2.250 -1.538 -0.293 1.00 96.12 87 LEU A C 1
ATOM 713 O O . LEU A 1 87 ? -2.619 -0.790 -1.197 1.00 96.12 87 LEU A O 1
ATOM 717 N N . VAL A 1 88 ? -1.437 -1.127 0.669 1.00 97.19 88 VAL A N 1
ATOM 718 C CA . VAL A 1 88 ? -0.828 0.201 0.740 1.00 97.19 88 VAL A CA 1
ATOM 719 C C . VAL A 1 88 ? 0.642 0.076 0.380 1.00 97.19 88 VAL A C 1
ATOM 721 O O . VAL A 1 88 ? 1.408 -0.586 1.071 1.00 97.19 88 VAL A O 1
ATOM 724 N N . PHE A 1 89 ? 1.053 0.748 -0.689 1.00 96.38 89 PHE A N 1
ATOM 725 C CA . PHE A 1 89 ? 2.449 0.820 -1.101 1.00 96.38 89 PHE A CA 1
ATOM 726 C C . PHE A 1 89 ? 3.012 2.184 -0.728 1.00 96.38 89 PHE A C 1
ATOM 728 O O . PHE A 1 89 ? 2.466 3.212 -1.138 1.00 96.38 89 PHE A O 1
ATOM 735 N N . TYR A 1 90 ? 4.118 2.198 0.011 1.00 97.50 90 TYR A N 1
ATOM 736 C CA . TYR A 1 90 ? 4.828 3.407 0.406 1.00 97.50 90 TYR A CA 1
ATOM 737 C C . TYR A 1 90 ? 6.300 3.327 0.006 1.00 97.50 90 TYR A C 1
ATOM 739 O O . TYR A 1 90 ? 6.998 2.374 0.334 1.00 97.50 90 TYR A O 1
ATOM 747 N N . TYR A 1 91 ? 6.773 4.352 -0.695 1.00 96.50 91 TYR A N 1
ATOM 748 C CA . TYR A 1 91 ? 8.142 4.481 -1.176 1.00 96.50 91 TYR A CA 1
ATOM 749 C C . TYR A 1 91 ? 8.774 5.712 -0.560 1.00 96.50 91 TYR A C 1
ATOM 751 O O . TYR A 1 91 ? 8.197 6.801 -0.650 1.00 96.50 91 TYR A O 1
ATOM 759 N N . SER A 1 92 ? 9.978 5.572 -0.013 1.00 96.56 92 SER A N 1
ATOM 760 C CA . SER A 1 92 ? 10.681 6.706 0.582 1.00 96.56 92 SER A CA 1
ATOM 761 C C . SER A 1 92 ? 12.199 6.612 0.458 1.00 96.56 92 SER A C 1
ATOM 763 O O . SER A 1 92 ? 12.775 5.525 0.455 1.00 96.56 92 SER A O 1
ATOM 765 N N . LYS A 1 93 ? 12.835 7.788 0.388 1.00 95.31 93 LYS A N 1
ATOM 766 C CA . LYS A 1 93 ? 14.283 7.985 0.565 1.00 95.31 93 LYS A CA 1
ATOM 767 C C . LYS A 1 93 ? 14.715 8.040 2.039 1.00 95.31 93 LYS A C 1
ATOM 769 O O . LYS A 1 93 ? 15.905 8.136 2.318 1.00 95.31 93 LYS A O 1
ATOM 774 N N . SER A 1 94 ? 13.763 8.045 2.972 1.00 94.25 94 SER A N 1
ATOM 775 C CA . SER A 1 94 ? 14.026 8.097 4.411 1.00 94.25 94 SER A CA 1
ATOM 776 C C . SER A 1 94 ? 14.729 6.838 4.923 1.00 94.25 94 SER A C 1
ATOM 778 O O . SER A 1 94 ? 14.728 5.782 4.286 1.00 94.25 94 SER A O 1
ATOM 780 N N . GLU A 1 95 ? 15.281 6.946 6.128 1.00 93.50 95 GLU A N 1
ATOM 781 C CA . GLU A 1 95 ? 15.759 5.795 6.886 1.00 93.50 95 GLU A CA 1
ATOM 782 C C . GLU A 1 95 ? 14.636 4.785 7.155 1.00 93.50 95 GLU A C 1
ATOM 784 O O . GLU A 1 95 ? 13.456 5.138 7.249 1.00 93.50 95 GLU A O 1
ATOM 789 N N . GLN A 1 96 ? 15.014 3.516 7.316 1.00 91.69 96 GLN A N 1
ATOM 790 C CA . GLN A 1 96 ? 14.076 2.402 7.463 1.00 91.69 96 GLN A CA 1
ATOM 791 C C . GLN A 1 96 ? 13.140 2.559 8.671 1.00 91.69 96 GLN A C 1
ATOM 793 O O . GLN A 1 96 ? 11.968 2.200 8.587 1.00 91.69 96 GLN A O 1
ATOM 798 N N . SER A 1 97 ? 13.624 3.138 9.773 1.00 93.62 97 SER A N 1
ATOM 799 C CA . SER A 1 97 ? 12.830 3.391 10.982 1.00 93.62 97 SER A CA 1
ATOM 800 C C . SER A 1 97 ? 11.694 4.391 10.731 1.00 93.62 97 SER A C 1
ATOM 802 O O . SER A 1 97 ? 10.552 4.146 11.121 1.00 93.62 97 SER A O 1
ATOM 804 N N . LEU A 1 98 ? 11.982 5.495 10.036 1.00 95.69 98 LEU A N 1
ATOM 805 C CA . LEU A 1 98 ? 10.994 6.499 9.638 1.00 95.69 98 LEU A CA 1
ATOM 806 C C . LEU A 1 98 ? 10.032 5.945 8.588 1.00 95.69 98 LEU A C 1
ATOM 808 O O . LEU A 1 98 ? 8.830 6.186 8.663 1.00 95.69 98 LEU A O 1
ATOM 812 N N . LEU A 1 99 ? 10.554 5.168 7.636 1.00 95.56 99 LEU A N 1
ATOM 813 C CA . LE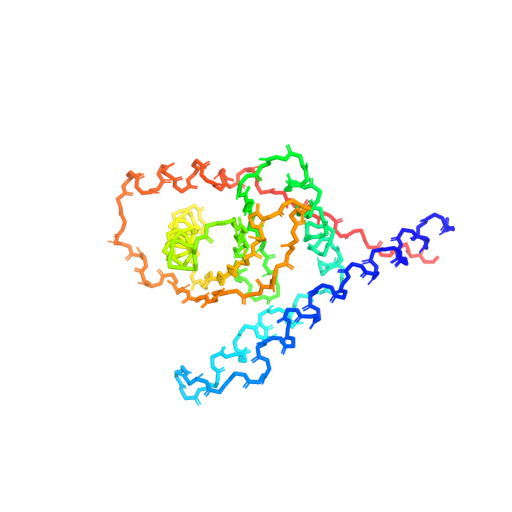U A 1 99 ? 9.745 4.492 6.629 1.00 95.56 99 LEU A CA 1
ATOM 814 C C . LEU A 1 99 ? 8.737 3.536 7.274 1.00 95.56 99 LEU A C 1
ATOM 816 O O . LEU A 1 99 ? 7.570 3.557 6.896 1.00 95.56 99 LEU A O 1
ATOM 820 N N . HIS A 1 100 ? 9.164 2.737 8.254 1.00 94.94 100 HIS A N 1
ATOM 821 C CA . HIS A 1 100 ? 8.293 1.810 8.974 1.00 94.94 100 HIS A CA 1
ATOM 822 C C . HIS A 1 100 ? 7.197 2.538 9.762 1.00 94.94 100 HIS A C 1
ATOM 824 O O . HIS A 1 100 ? 6.029 2.172 9.654 1.00 94.94 100 HIS A O 1
ATOM 830 N N . LYS A 1 101 ? 7.554 3.598 10.500 1.00 97.06 101 LYS A N 1
ATOM 831 C CA . LYS A 1 101 ? 6.585 4.414 11.251 1.00 97.06 101 LYS A CA 1
ATOM 832 C C . LYS A 1 101 ? 5.527 5.033 10.339 1.00 97.06 101 LYS A C 1
ATOM 834 O O . LYS A 1 101 ? 4.341 4.943 10.632 1.00 97.06 101 LYS A O 1
ATOM 839 N N . GLU A 1 102 ? 5.947 5.623 9.222 1.00 97.44 102 GLU A N 1
ATOM 840 C CA . GLU A 1 102 ? 5.001 6.224 8.278 1.00 97.44 102 GLU A CA 1
ATOM 841 C C . GLU A 1 102 ? 4.165 5.162 7.554 1.00 97.44 102 GLU A C 1
ATOM 843 O O . GLU A 1 102 ? 2.983 5.380 7.314 1.00 97.44 102 GLU A O 1
ATOM 848 N N . LEU A 1 103 ? 4.730 3.987 7.249 1.00 97.69 103 LEU A N 1
ATOM 849 C CA . LEU A 1 103 ? 3.954 2.878 6.693 1.00 97.69 103 LEU A CA 1
ATOM 850 C C . LEU A 1 103 ? 2.833 2.450 7.648 1.00 97.69 103 LEU A C 1
ATOM 852 O O . LEU A 1 103 ? 1.702 2.293 7.198 1.00 97.69 103 LEU A O 1
ATOM 856 N N . HIS A 1 104 ? 3.136 2.300 8.941 1.00 97.25 104 HIS A N 1
ATOM 857 C CA . HIS A 1 104 ? 2.150 1.971 9.975 1.00 97.25 104 HIS A CA 1
ATOM 858 C C . HIS A 1 104 ? 1.001 2.972 9.990 1.00 97.25 104 HIS A C 1
ATOM 860 O O . HIS A 1 104 ? -0.153 2.604 9.780 1.00 97.25 104 HIS A O 1
ATOM 866 N N . ARG A 1 105 ? 1.353 4.253 10.090 1.00 97.00 105 ARG A N 1
ATOM 867 C CA . ARG A 1 105 ? 0.409 5.366 10.069 1.00 97.00 105 ARG A CA 1
ATOM 868 C C . ARG A 1 105 ? -0.477 5.353 8.822 1.00 97.00 105 ARG A C 1
ATOM 870 O O . ARG A 1 105 ? -1.686 5.511 8.915 1.00 97.00 105 ARG A O 1
ATOM 877 N N . LEU A 1 106 ? 0.101 5.140 7.636 1.00 97.50 106 LEU A N 1
ATOM 878 C CA . LEU A 1 106 ? -0.657 5.087 6.381 1.00 97.50 106 LEU A CA 1
ATOM 879 C C . LEU A 1 106 ? -1.615 3.891 6.314 1.00 97.50 106 LEU A C 1
ATOM 881 O O . LEU A 1 106 ? -2.691 4.019 5.731 1.00 97.50 106 LEU A O 1
ATOM 885 N N . VAL A 1 107 ? -1.235 2.744 6.877 1.00 97.56 107 VAL A N 1
ATOM 886 C CA . VAL A 1 107 ? -2.098 1.558 6.962 1.00 97.56 107 VAL A CA 1
ATOM 887 C C . VAL A 1 107 ? -3.264 1.803 7.917 1.00 97.56 107 VAL A C 1
ATOM 889 O O . VAL A 1 107 ? -4.405 1.540 7.540 1.00 97.56 107 VAL A O 1
ATOM 892 N N . GLU A 1 108 ? -3.009 2.379 9.092 1.00 96.81 108 GLU A N 1
ATOM 893 C CA . GLU A 1 108 ? -4.054 2.756 10.054 1.00 96.81 108 GLU A CA 1
ATOM 894 C C . GLU A 1 108 ? -5.026 3.775 9.459 1.00 96.81 108 GLU A C 1
ATOM 896 O O . GLU A 1 108 ? -6.232 3.544 9.458 1.00 96.81 108 GLU A O 1
ATOM 901 N N . LEU A 1 109 ? -4.516 4.855 8.856 1.00 96.44 109 LEU A N 1
ATOM 902 C CA . LEU A 1 109 ? -5.350 5.847 8.173 1.00 96.44 109 LEU A CA 1
ATOM 903 C C . LEU A 1 109 ? -6.197 5.201 7.071 1.00 96.44 109 LEU A C 1
ATOM 905 O O . LEU A 1 109 ? -7.371 5.533 6.905 1.00 96.44 109 LEU A O 1
ATOM 909 N N . LYS A 1 110 ? -5.635 4.247 6.319 1.00 96.12 110 LYS A N 1
ATOM 910 C CA . LYS A 1 110 ? -6.405 3.533 5.301 1.00 96.12 110 LYS A CA 1
ATOM 911 C C . LYS A 1 110 ? -7.516 2.693 5.931 1.00 96.12 110 LYS A C 1
ATOM 913 O O . LYS A 1 110 ? -8.627 2.730 5.414 1.00 96.12 110 LYS A O 1
ATOM 918 N N . LEU A 1 111 ? -7.252 1.978 7.024 1.00 95.31 111 LEU A N 1
ATOM 919 C CA . LEU A 1 111 ? -8.286 1.223 7.737 1.00 95.31 111 LEU A CA 1
ATOM 920 C C . LEU A 1 111 ? -9.390 2.134 8.267 1.00 95.31 111 LEU A C 1
ATOM 922 O O . LEU A 1 111 ? -10.556 1.851 8.017 1.00 95.31 111 LEU A O 1
ATOM 926 N N . ILE A 1 112 ? -9.031 3.234 8.934 1.00 95.06 112 ILE A N 1
ATOM 927 C CA . ILE A 1 112 ? -9.977 4.203 9.505 1.00 95.06 112 ILE A CA 1
ATOM 928 C C . ILE A 1 112 ? -10.967 4.674 8.439 1.00 95.06 112 ILE A C 1
ATOM 930 O O . ILE A 1 112 ? -12.176 4.563 8.629 1.00 95.06 112 ILE A O 1
ATOM 934 N N . LYS A 1 113 ? -10.458 5.114 7.280 1.00 94.12 113 LYS A N 1
ATOM 935 C CA . LYS A 1 113 ? -11.306 5.546 6.163 1.00 94.12 113 LYS A CA 1
ATOM 936 C C . LYS A 1 113 ? -12.283 4.454 5.730 1.00 94.12 113 LYS A C 1
ATOM 938 O O . LYS A 1 113 ? -13.447 4.727 5.470 1.00 94.12 113 LYS A O 1
ATOM 943 N N . GLU A 1 114 ? -11.797 3.230 5.561 1.00 93.62 114 GLU A N 1
ATOM 944 C CA . GLU A 1 114 ? -12.598 2.147 4.987 1.00 93.62 114 GLU A CA 1
ATOM 945 C C . GLU A 1 114 ? -13.624 1.602 5.990 1.00 93.62 114 GLU A C 1
ATOM 947 O O . GLU A 1 114 ? -14.737 1.247 5.597 1.00 93.62 114 GLU A O 1
ATOM 952 N N . VAL A 1 115 ? -13.287 1.578 7.280 1.00 92.88 115 VAL A N 1
ATOM 953 C CA . VAL A 1 115 ? -14.216 1.227 8.360 1.00 92.88 115 VAL A CA 1
ATOM 954 C C . VAL A 1 115 ? -15.359 2.239 8.427 1.00 92.88 115 VAL A C 1
ATOM 956 O O . VAL A 1 115 ? -16.514 1.817 8.461 1.00 92.88 115 VAL A O 1
ATOM 959 N N . ASP A 1 116 ? -15.052 3.539 8.386 1.00 91.06 116 ASP A N 1
ATOM 960 C CA . ASP A 1 116 ? -16.059 4.603 8.487 1.00 91.06 116 ASP A CA 1
ATOM 961 C C . ASP A 1 116 ? -16.939 4.707 7.226 1.00 91.06 116 ASP A C 1
ATOM 963 O O . ASP A 1 116 ? -18.164 4.660 7.308 1.00 91.06 116 ASP A O 1
ATOM 967 N N . GLU A 1 117 ? -16.337 4.758 6.031 1.00 87.75 117 GLU A N 1
ATOM 968 C CA . GLU A 1 117 ? -17.081 5.021 4.787 1.00 87.75 117 GLU A CA 1
ATOM 969 C C . GLU A 1 117 ? -17.715 3.770 4.162 1.00 87.75 117 GLU A C 1
ATOM 971 O O . GLU A 1 117 ? -18.642 3.881 3.359 1.00 87.75 117 GLU A O 1
ATOM 976 N N . ALA A 1 118 ? -17.193 2.575 4.453 1.00 83.56 118 ALA A N 1
ATOM 977 C CA . ALA A 1 118 ? -17.576 1.349 3.748 1.00 83.56 118 ALA A CA 1
ATOM 978 C C . ALA A 1 118 ? -17.885 0.162 4.670 1.00 83.56 118 ALA A C 1
ATOM 980 O O . ALA A 1 118 ? -18.043 -0.954 4.173 1.00 83.56 118 ALA A O 1
ATOM 981 N N . SER A 1 119 ? -17.987 0.377 5.991 1.00 85.50 119 SER A N 1
ATOM 982 C CA . SER A 1 119 ? -18.235 -0.696 6.970 1.00 85.50 119 SER A CA 1
ATOM 983 C C . SER A 1 119 ? -17.262 -1.875 6.811 1.00 85.50 119 SER A C 1
ATOM 985 O O . SER A 1 119 ? -17.646 -3.044 6.915 1.00 85.50 119 SER A O 1
ATOM 987 N N . PHE A 1 120 ? -16.004 -1.564 6.490 1.00 90.06 120 PHE A N 1
ATOM 988 C CA . PHE A 1 120 ? -14.956 -2.531 6.177 1.00 90.06 120 PHE A CA 1
ATOM 989 C C . PHE A 1 120 ? -14.620 -3.434 7.372 1.00 90.06 120 PHE A C 1
ATOM 991 O O . PHE A 1 120 ? -14.528 -2.965 8.502 1.00 90.06 120 PHE A O 1
ATOM 998 N N . LYS A 1 121 ? -14.418 -4.735 7.120 1.00 90.94 121 LYS A N 1
ATOM 999 C CA . LYS A 1 121 ? -14.167 -5.756 8.162 1.00 90.94 121 LYS A CA 1
ATOM 1000 C C . LYS A 1 121 ? -12.902 -6.587 7.937 1.00 90.94 121 LYS A C 1
ATOM 1002 O O . LYS A 1 121 ? -12.659 -7.529 8.682 1.00 90.94 121 LYS A O 1
ATOM 1007 N N . TYR A 1 122 ? -12.142 -6.283 6.890 1.00 92.31 122 TYR A N 1
ATOM 1008 C CA . TYR A 1 122 ? -10.961 -7.052 6.504 1.00 92.31 122 TYR A CA 1
ATOM 1009 C C . TYR A 1 122 ? -9.671 -6.344 6.945 1.00 92.31 122 TYR A C 1
ATOM 1011 O O . TYR A 1 122 ? -9.699 -5.478 7.821 1.00 92.31 122 TYR A O 1
ATOM 1019 N N . GLY A 1 123 ? -8.532 -6.718 6.360 1.00 93.94 123 GLY A N 1
ATOM 1020 C CA . GLY A 1 123 ? -7.228 -6.144 6.670 1.00 93.94 123 GLY A CA 1
ATOM 1021 C C . GLY A 1 123 ? -6.713 -5.158 5.622 1.00 93.94 123 GLY A C 1
ATOM 1022 O O . GLY A 1 123 ? -7.117 -5.152 4.454 1.00 93.94 123 GLY A O 1
ATOM 1023 N N . VAL A 1 124 ? -5.757 -4.336 6.048 1.00 96.44 124 VAL A N 1
ATOM 1024 C CA . VAL A 1 124 ? -4.894 -3.555 5.158 1.00 96.44 124 VAL A CA 1
ATOM 1025 C C . VAL A 1 124 ? -3.466 -4.076 5.293 1.00 96.44 124 VAL A C 1
ATOM 1027 O O . VAL A 1 124 ? -2.903 -4.115 6.388 1.00 96.44 124 VAL A O 1
ATOM 1030 N N . TYR A 1 125 ? -2.864 -4.438 4.164 1.00 96.75 125 TYR A N 1
ATOM 1031 C CA . TYR A 1 125 ? -1.468 -4.847 4.060 1.00 96.75 125 TYR A CA 1
ATOM 1032 C C . TYR A 1 125 ? -0.623 -3.663 3.595 1.00 96.75 125 TYR A C 1
ATOM 1034 O O . TYR A 1 125 ? -0.907 -3.045 2.572 1.00 96.75 125 TYR A O 1
ATOM 1042 N N . GLY A 1 126 ? 0.431 -3.344 4.334 1.00 96.69 126 GLY A N 1
ATOM 1043 C CA . GLY A 1 126 ? 1.396 -2.303 4.009 1.00 96.69 126 GLY A CA 1
ATOM 1044 C C . GLY A 1 126 ? 2.699 -2.871 3.458 1.00 96.69 126 GLY A C 1
ATOM 1045 O O . GLY A 1 126 ? 3.288 -3.771 4.052 1.00 96.69 126 GLY A O 1
ATOM 1046 N N . PHE A 1 127 ? 3.194 -2.272 2.376 1.00 95.50 127 PHE A N 1
ATOM 1047 C CA . PHE A 1 127 ? 4.488 -2.544 1.757 1.00 95.50 127 PHE A CA 1
ATOM 1048 C C . PHE A 1 127 ? 5.324 -1.264 1.738 1.00 95.50 127 PHE A C 1
ATOM 1050 O O . PHE A 1 127 ? 5.026 -0.315 1.012 1.00 95.50 127 PHE A O 1
ATOM 1057 N N . GLY A 1 128 ? 6.385 -1.237 2.537 1.00 95.81 128 GLY A N 1
ATOM 1058 C CA . GLY A 1 128 ? 7.340 -0.141 2.612 1.00 95.81 128 GLY A CA 1
ATOM 1059 C C . GLY A 1 128 ? 8.592 -0.453 1.804 1.00 95.81 128 GLY A C 1
ATOM 1060 O O . GLY A 1 128 ? 9.338 -1.372 2.146 1.00 95.81 128 GLY A O 1
ATOM 1061 N N . LEU A 1 129 ? 8.846 0.320 0.750 1.00 94.31 129 LEU A N 1
ATOM 1062 C CA . LEU A 1 129 ? 9.971 0.132 -0.160 1.00 94.31 129 LEU A CA 1
ATOM 1063 C C . LEU A 1 129 ? 10.966 1.287 -0.070 1.00 94.31 129 LEU A C 1
ATOM 1065 O O . LEU A 1 129 ? 10.604 2.464 -0.159 1.00 94.31 129 LEU A O 1
ATOM 1069 N N . GLN A 1 130 ? 12.242 0.945 0.075 1.00 93.81 130 GLN A N 1
ATOM 1070 C CA . GLN A 1 130 ? 13.300 1.935 0.218 1.00 93.81 130 GLN A CA 1
ATOM 1071 C C . GLN A 1 130 ? 13.831 2.386 -1.144 1.00 93.81 130 GLN A C 1
ATOM 1073 O O . GLN A 1 130 ? 13.956 1.599 -2.087 1.00 93.81 130 GLN A O 1
ATOM 1078 N N . VAL A 1 131 ? 14.163 3.671 -1.238 1.00 93.94 131 VAL A N 1
ATOM 1079 C CA . VAL A 1 131 ? 14.754 4.305 -2.419 1.00 93.94 131 VAL A CA 1
ATOM 1080 C C . VAL A 1 131 ? 16.087 4.932 -2.038 1.00 93.94 131 VAL A C 1
ATOM 1082 O O . VAL A 1 131 ? 16.202 5.553 -0.985 1.00 93.94 131 VAL A O 1
ATOM 1085 N N . SER A 1 132 ? 17.103 4.802 -2.890 1.00 92.81 132 SER A N 1
ATOM 1086 C CA . SER A 1 132 ? 18.405 5.412 -2.629 1.00 92.81 132 SER A CA 1
ATOM 1087 C C . SER A 1 132 ? 18.322 6.941 -2.582 1.00 92.81 132 SER A C 1
ATOM 1089 O O . SER A 1 132 ? 17.640 7.587 -3.387 1.00 92.81 132 SER A O 1
ATOM 1091 N N . VAL A 1 133 ? 19.074 7.526 -1.649 1.00 91.19 133 VAL A N 1
ATOM 1092 C CA . VAL A 1 133 ? 19.286 8.980 -1.557 1.00 91.19 133 VAL A CA 1
ATOM 1093 C C . VAL A 1 133 ? 20.264 9.490 -2.618 1.00 91.19 133 VAL A C 1
ATOM 1095 O O . VAL A 1 133 ? 20.216 10.658 -2.993 1.00 91.19 133 VAL A O 1
ATOM 1098 N N . THR A 1 134 ? 21.132 8.613 -3.128 1.00 89.94 134 THR A N 1
ATOM 1099 C CA . THR A 1 134 ? 22.142 8.935 -4.139 1.00 89.94 134 THR A CA 1
ATOM 1100 C C . THR A 1 134 ? 21.525 9.090 -5.523 1.00 89.94 134 THR A C 1
ATOM 1102 O O . THR A 1 134 ? 20.607 8.357 -5.897 1.00 89.94 134 THR A O 1
ATOM 1105 N N . PHE A 1 135 ? 22.039 10.048 -6.299 1.00 86.44 135 PHE A N 1
ATOM 1106 C CA . PHE A 1 135 ? 21.646 10.235 -7.691 1.00 86.44 135 PHE A CA 1
ATOM 1107 C C . PHE A 1 135 ? 22.450 9.295 -8.615 1.00 86.44 135 PHE A C 1
ATOM 1109 O O . PHE A 1 135 ? 23.673 9.239 -8.484 1.00 86.44 135 PHE A O 1
ATOM 1116 N N . PRO A 1 136 ? 21.811 8.591 -9.571 1.00 86.31 136 PRO A N 1
ATOM 1117 C CA . PRO A 1 136 ? 20.367 8.543 -9.801 1.00 86.31 136 PRO A CA 1
ATOM 1118 C C . PRO A 1 136 ? 19.646 7.689 -8.738 1.00 86.31 136 PRO A C 1
ATOM 1120 O O . PRO A 1 136 ? 20.153 6.615 -8.409 1.00 86.31 136 PRO A O 1
ATOM 1123 N N . PRO A 1 137 ? 18.453 8.103 -8.251 1.00 89.69 137 PRO A N 1
ATOM 1124 C CA . PRO A 1 137 ? 17.682 7.314 -7.291 1.00 89.69 137 PRO A CA 1
ATOM 1125 C C . PRO A 1 137 ? 17.393 5.917 -7.836 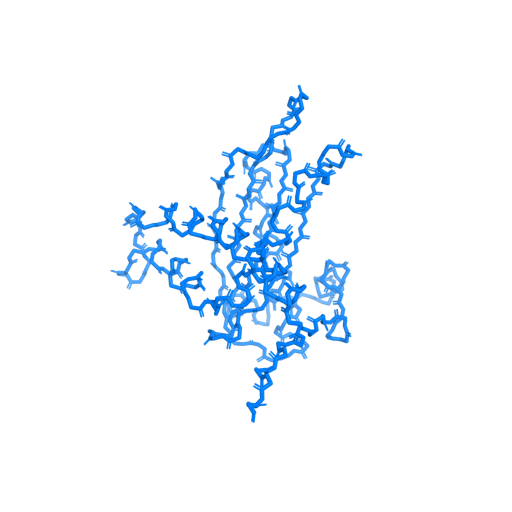1.00 89.69 137 PRO A C 1
ATOM 1127 O O . PRO A 1 137 ? 17.079 5.783 -9.021 1.00 89.69 137 PRO A O 1
ATOM 1130 N N . ARG A 1 138 ? 17.441 4.890 -6.990 1.00 89.88 138 ARG A N 1
ATOM 1131 C CA . ARG A 1 138 ? 17.123 3.497 -7.335 1.00 89.88 138 ARG A CA 1
ATOM 1132 C C . ARG A 1 138 ? 16.224 2.880 -6.275 1.00 89.88 138 ARG A C 1
ATOM 1134 O O . ARG A 1 138 ? 16.421 3.129 -5.088 1.00 89.88 138 ARG A O 1
ATOM 1141 N N . LEU A 1 139 ? 15.259 2.067 -6.699 1.00 89.00 139 LEU A N 1
ATOM 1142 C CA . LEU A 1 139 ? 14.519 1.188 -5.791 1.00 89.00 139 LEU A CA 1
ATOM 1143 C C . LEU A 1 139 ? 15.490 0.162 -5.189 1.00 89.00 139 LEU A C 1
ATOM 1145 O O . LEU A 1 139 ? 16.121 -0.587 -5.931 1.00 89.00 139 LEU A O 1
ATOM 1149 N N . LEU A 1 140 ? 15.618 0.149 -3.862 1.00 87.56 140 LEU A N 1
ATOM 1150 C CA . LEU A 1 140 ? 16.472 -0.793 -3.128 1.00 87.56 140 LEU A CA 1
ATOM 1151 C C . LEU A 1 140 ? 15.728 -2.080 -2.754 1.00 87.56 140 LEU A C 1
ATOM 1153 O O . LEU A 1 140 ? 16.361 -3.105 -2.532 1.00 87.56 140 LEU A O 1
ATOM 1157 N N . GLY A 1 141 ? 14.395 -2.037 -2.730 1.00 86.38 141 GLY A N 1
ATOM 1158 C CA . GLY A 1 141 ? 13.542 -3.191 -2.457 1.00 86.38 141 GLY A CA 1
ATOM 1159 C C . GLY A 1 141 ? 12.647 -2.993 -1.238 1.00 86.38 141 GLY A C 1
ATOM 1160 O O . GLY A 1 141 ? 12.457 -1.871 -0.760 1.00 86.38 141 GLY A O 1
ATOM 1161 N N . LEU A 1 142 ? 12.062 -4.097 -0.773 1.00 89.25 142 LEU A N 1
ATOM 1162 C CA . LEU A 1 142 ? 11.189 -4.136 0.395 1.00 89.25 142 LEU A CA 1
ATOM 1163 C C . LEU A 1 142 ? 12.013 -3.944 1.676 1.00 89.25 142 LEU A C 1
ATOM 1165 O O . LEU A 1 142 ? 12.917 -4.723 1.960 1.00 89.25 142 LEU A O 1
ATOM 1169 N N . ALA A 1 143 ? 11.672 -2.924 2.457 1.00 89.19 143 ALA A N 1
ATOM 1170 C CA . ALA A 1 143 ? 12.316 -2.613 3.732 1.00 89.19 143 ALA A CA 1
ATOM 1171 C C . ALA A 1 143 ? 11.396 -2.861 4.936 1.00 89.19 143 ALA A C 1
ATOM 1173 O O . ALA A 1 143 ? 11.870 -3.041 6.058 1.00 89.19 143 ALA A O 1
ATOM 1174 N N . SER A 1 144 ? 10.078 -2.853 4.729 1.00 90.75 144 SER A N 1
ATOM 1175 C CA . SER A 1 144 ? 9.098 -3.129 5.775 1.00 90.75 144 SER A CA 1
ATOM 1176 C C . SER A 1 144 ? 7.813 -3.697 5.186 1.00 90.75 144 SER A C 1
ATOM 1178 O O . SER A 1 144 ? 7.410 -3.308 4.091 1.00 90.75 144 SER A O 1
ATOM 1180 N N . ALA A 1 145 ? 7.163 -4.590 5.924 1.00 91.88 145 ALA A N 1
ATOM 1181 C CA . ALA A 1 145 ? 5.847 -5.114 5.600 1.00 91.88 145 ALA A CA 1
ATOM 1182 C C . ALA A 1 145 ? 5.031 -5.260 6.884 1.00 91.88 145 ALA A C 1
ATOM 1184 O O . ALA A 1 145 ? 5.567 -5.698 7.904 1.00 91.88 145 ALA A O 1
ATOM 1185 N N . ILE A 1 146 ? 3.762 -4.865 6.836 1.00 93.56 146 ILE A N 1
ATOM 1186 C CA . ILE A 1 146 ? 2.843 -4.913 7.978 1.00 93.56 146 ILE A CA 1
ATOM 1187 C C . ILE A 1 146 ? 1.446 -5.305 7.510 1.00 93.56 146 ILE A C 1
ATOM 1189 O O . ILE A 1 146 ? 1.094 -5.085 6.355 1.00 93.56 146 ILE A O 1
ATOM 1193 N N . VAL A 1 147 ? 0.653 -5.876 8.401 1.00 93.88 147 VAL A N 1
ATOM 1194 C CA . VAL A 1 147 ? -0.769 -6.133 8.182 1.00 93.88 147 VAL A CA 1
ATOM 1195 C C . VAL A 1 147 ? -1.502 -5.737 9.453 1.00 93.88 147 VAL A C 1
ATOM 1197 O O . VAL A 1 147 ? -1.025 -6.036 10.546 1.00 93.88 147 VAL A O 1
ATOM 1200 N N . ILE A 1 148 ? -2.610 -5.016 9.305 1.00 94.25 148 ILE A N 1
ATOM 1201 C CA . ILE A 1 148 ? -3.468 -4.596 10.416 1.00 94.25 148 ILE A CA 1
ATOM 1202 C C . ILE A 1 148 ? -4.914 -4.943 10.042 1.00 94.25 148 ILE A C 1
ATOM 1204 O O . ILE A 1 148 ? -5.336 -4.700 8.906 1.00 94.25 148 ILE A O 1
ATOM 1208 N N . GLY A 1 149 ? -5.649 -5.553 10.974 1.00 93.38 149 GLY A N 1
ATOM 1209 C CA . GLY A 1 149 ? -7.072 -5.872 10.836 1.00 93.38 149 GLY A CA 1
ATOM 1210 C C . GLY A 1 149 ? -7.974 -4.696 11.223 1.00 93.38 149 GLY A C 1
ATOM 1211 O O . GLY A 1 149 ? -7.571 -3.808 11.973 1.00 93.38 149 GLY A O 1
ATOM 1212 N N . ALA A 1 150 ? -9.205 -4.662 10.707 1.00 92.69 150 ALA A N 1
ATOM 1213 C CA . ALA A 1 150 ? -10.173 -3.609 11.031 1.00 92.69 150 ALA A CA 1
ATOM 1214 C C . ALA A 1 150 ? -10.511 -3.522 12.534 1.00 92.69 150 ALA A C 1
ATOM 1216 O O . ALA A 1 150 ? -10.764 -2.436 13.052 1.00 92.69 150 ALA A O 1
ATOM 1217 N N . ASP A 1 151 ? -10.477 -4.645 13.246 1.00 92.06 151 ASP A N 1
ATOM 1218 C CA . ASP A 1 151 ? -10.671 -4.751 14.696 1.00 92.06 151 ASP A CA 1
ATOM 1219 C C . ASP A 1 151 ? -9.668 -3.921 15.515 1.00 92.06 151 ASP A C 1
ATOM 1221 O O . ASP A 1 151 ? -9.978 -3.461 16.621 1.00 92.06 151 ASP A O 1
ATOM 1225 N N . GLU A 1 152 ? -8.494 -3.637 14.951 1.00 91.25 152 GLU A N 1
ATOM 1226 C CA . GLU A 1 152 ? -7.516 -2.776 15.607 1.00 91.25 152 GLU A CA 1
ATOM 1227 C C . GLU A 1 152 ? -7.903 -1.299 15.622 1.00 91.25 152 GLU A C 1
ATOM 1229 O O . GLU A 1 152 ? -7.441 -0.576 16.501 1.00 91.25 152 GLU A O 1
ATOM 1234 N N . VAL A 1 153 ? -8.792 -0.850 14.730 1.00 92.00 153 VAL A N 1
ATOM 1235 C CA . VAL A 1 153 ? -9.190 0.566 14.647 1.00 92.00 153 VAL A CA 1
ATOM 1236 C C . VAL A 1 153 ? -10.655 0.820 14.999 1.00 92.00 153 VAL A C 1
ATOM 1238 O O . VAL A 1 153 ? -10.995 1.942 15.370 1.00 92.00 153 VAL A O 1
ATOM 1241 N N . ILE A 1 154 ? -11.541 -0.179 14.911 1.00 90.44 154 ILE A N 1
ATOM 1242 C CA . ILE A 1 154 ? -12.979 0.002 15.175 1.00 90.44 154 ILE A CA 1
ATOM 1243 C C . ILE A 1 154 ? -13.203 0.618 16.566 1.00 90.44 154 ILE A C 1
ATOM 1245 O O . ILE A 1 154 ? -12.804 0.060 17.586 1.00 90.44 154 ILE A O 1
ATOM 1249 N N . GLY A 1 155 ? -13.854 1.787 16.596 1.00 88.06 155 GLY A N 1
ATOM 1250 C CA . GLY A 1 155 ? -14.170 2.523 17.825 1.00 88.06 155 GLY A CA 1
ATOM 1251 C C . GLY A 1 155 ? -12.967 3.150 18.543 1.00 88.06 155 GLY A C 1
ATOM 1252 O O . GLY A 1 155 ? -13.131 3.649 19.654 1.00 88.06 155 GLY A O 1
ATOM 1253 N N . LYS A 1 156 ? -11.773 3.124 17.937 1.00 92.81 156 LYS A N 1
ATOM 1254 C CA . LYS A 1 156 ? -10.508 3.579 18.541 1.00 92.81 156 LYS A CA 1
ATOM 1255 C C . LYS A 1 156 ? -9.907 4.824 17.867 1.00 92.81 156 LYS A C 1
ATOM 1257 O O . LYS A 1 156 ? -8.816 5.233 18.249 1.00 92.81 156 LYS A O 1
ATOM 1262 N N . TYR A 1 157 ? -10.585 5.426 16.889 1.00 93.81 157 TYR A N 1
ATOM 1263 C CA . TYR A 1 157 ? -10.124 6.634 16.192 1.00 93.81 157 TYR A CA 1
ATOM 1264 C C . TYR A 1 157 ? -11.043 7.834 16.442 1.00 93.81 157 TYR A C 1
ATOM 1266 O O . TYR A 1 157 ? -12.217 7.695 16.787 1.00 93.81 157 TYR A O 1
ATOM 1274 N N . SER A 1 158 ? -10.487 9.028 16.263 1.00 95.00 158 SER A N 1
ATOM 1275 C CA . SER A 1 158 ? -11.175 10.310 16.387 1.00 95.00 158 SER A CA 1
ATOM 1276 C C . SER A 1 158 ? -11.606 10.870 15.028 1.00 95.00 158 SER A C 1
ATOM 1278 O O . SER A 1 158 ? -11.106 10.470 13.975 1.00 95.00 158 SER A O 1
ATOM 1280 N N . GLN A 1 159 ? -12.481 11.881 15.042 1.00 93.81 159 GLN A N 1
ATOM 1281 C CA . GLN A 1 159 ? -12.869 12.599 13.822 1.00 93.81 159 GLN A CA 1
ATOM 1282 C C . GLN A 1 159 ? -11.660 13.224 13.104 1.00 93.81 159 GLN A C 1
ATOM 1284 O O . GLN A 1 159 ? -11.616 13.257 11.876 1.00 93.81 159 GLN A O 1
ATOM 1289 N N . THR A 1 160 ? -10.654 13.685 13.854 1.00 95.06 160 THR A N 1
ATOM 1290 C CA . THR A 1 160 ? -9.427 14.250 13.278 1.00 95.06 160 THR A CA 1
ATOM 1291 C C . THR A 1 160 ? -8.609 13.210 12.519 1.00 95.06 160 THR A C 1
ATOM 1293 O O . THR A 1 160 ? -8.074 13.525 11.455 1.00 95.06 160 THR A O 1
ATOM 1296 N N . ASP A 1 161 ? -8.568 11.967 13.005 1.00 94.44 161 ASP A N 1
ATOM 1297 C CA . ASP A 1 161 ? -7.877 10.873 12.314 1.00 94.44 161 ASP A CA 1
ATOM 1298 C C . ASP A 1 161 ? -8.593 10.523 11.004 1.00 94.44 161 ASP A C 1
ATOM 1300 O O . ASP A 1 161 ? -7.962 10.295 9.970 1.00 94.44 161 ASP A O 1
ATOM 1304 N N . PHE A 1 162 ? -9.929 10.546 11.017 1.00 93.12 162 PHE A N 1
ATOM 1305 C CA . PHE A 1 162 ? -10.737 10.321 9.823 1.00 93.12 162 PHE A CA 1
ATOM 1306 C C . PHE A 1 162 ? -10.548 11.417 8.762 1.00 93.12 162 PHE A C 1
ATOM 1308 O O . PHE A 1 162 ? -10.353 11.130 7.577 1.00 93.12 162 PHE A O 1
ATOM 1315 N N . GLU A 1 163 ? -10.542 12.688 9.168 1.00 94.12 163 GLU A N 1
ATOM 1316 C CA . GLU A 1 163 ? -10.268 13.803 8.256 1.00 94.12 163 GLU A CA 1
ATOM 1317 C C . GLU A 1 163 ? -8.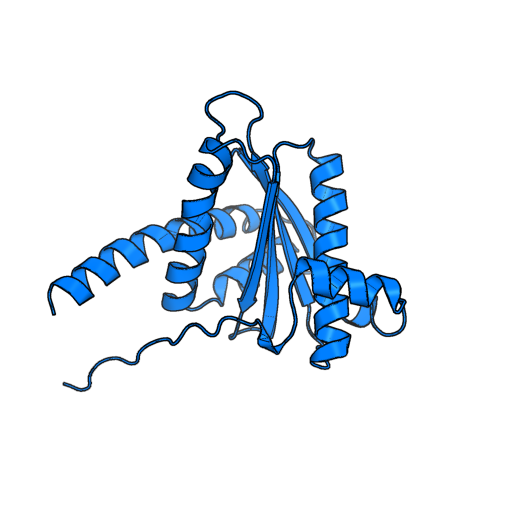869 13.715 7.642 1.00 94.12 163 GLU A C 1
ATOM 1319 O O . GLU A 1 163 ? -8.677 14.000 6.454 1.00 94.12 163 GLU A O 1
ATOM 1324 N N . GLU A 1 164 ? -7.879 13.302 8.430 1.00 94.69 164 GLU A N 1
ATOM 1325 C CA . GLU A 1 164 ? -6.543 13.037 7.921 1.00 94.69 164 GLU A CA 1
ATOM 1326 C C . GLU A 1 164 ? -6.536 11.878 6.915 1.00 94.69 164 GLU A C 1
ATOM 1328 O O . GLU A 1 164 ? -5.946 11.993 5.833 1.00 94.69 164 GLU A O 1
ATOM 1333 N N . ALA A 1 165 ? -7.239 10.791 7.218 1.00 93.81 165 ALA A N 1
ATOM 1334 C CA . ALA A 1 165 ? -7.345 9.649 6.327 1.00 93.81 165 ALA A CA 1
ATOM 1335 C C . ALA A 1 165 ? -7.920 10.043 4.955 1.00 93.81 165 ALA A C 1
ATOM 1337 O O . ALA A 1 165 ? -7.361 9.671 3.914 1.00 93.81 165 ALA A O 1
ATOM 1338 N N . ARG A 1 166 ? -8.962 10.885 4.932 1.00 92.44 166 ARG A N 1
ATOM 1339 C CA . ARG A 1 166 ? -9.540 11.430 3.690 1.00 92.44 166 ARG A CA 1
ATOM 1340 C C . ARG A 1 166 ? -8.571 12.327 2.927 1.00 92.44 166 ARG A C 1
ATOM 1342 O O . ARG A 1 166 ? -8.500 12.235 1.702 1.00 92.44 166 ARG A O 1
ATOM 1349 N N . LYS A 1 167 ? -7.751 13.138 3.604 1.00 91.81 167 LYS A N 1
ATOM 1350 C CA . LYS A 1 167 ? -6.691 13.924 2.932 1.00 91.81 167 LYS A CA 1
ATOM 1351 C C . LYS A 1 167 ? -5.670 13.026 2.231 1.00 91.81 167 LYS A C 1
ATOM 1353 O O . LYS A 1 167 ? -5.142 13.389 1.181 1.00 91.81 167 LYS A O 1
ATOM 1358 N N . HIS A 1 168 ? -5.380 11.856 2.797 1.00 90.62 168 HIS A N 1
ATOM 1359 C CA . HIS A 1 168 ? -4.378 10.941 2.256 1.00 90.62 168 HIS A CA 1
ATOM 1360 C C . HIS A 1 168 ? -4.895 10.039 1.135 1.00 90.62 168 HIS A C 1
ATOM 1362 O O . HIS A 1 168 ? -4.136 9.768 0.199 1.00 90.62 168 HIS A O 1
ATOM 1368 N N . PHE A 1 169 ? -6.141 9.575 1.232 1.00 90.38 169 PHE A N 1
ATOM 1369 C CA . PHE A 1 169 ? -6.697 8.542 0.352 1.00 90.38 169 PHE A CA 1
ATOM 1370 C C . PHE A 1 169 ? -7.923 8.989 -0.453 1.00 90.38 169 PHE A C 1
ATOM 1372 O O . PHE A 1 169 ? -8.445 8.198 -1.239 1.00 90.38 169 PHE A O 1
ATOM 1379 N N . GLY A 1 170 ? -8.344 10.246 -0.308 1.00 86.00 170 GLY A N 1
ATOM 1380 C CA . GLY A 1 170 ? -9.550 10.780 -0.931 1.00 86.00 170 GLY A CA 1
ATOM 1381 C C . GLY A 1 170 ? -10.824 10.264 -0.269 1.00 86.00 170 GLY A C 1
ATOM 1382 O O . GLY A 1 170 ? -10.784 9.664 0.801 1.00 86.00 170 GLY A O 1
ATOM 1383 N N . ASP A 1 171 ? -11.948 10.503 -0.933 1.00 79.31 171 ASP A N 1
ATOM 1384 C CA . ASP A 1 171 ? -13.279 10.030 -0.543 1.00 79.31 171 ASP A CA 1
ATOM 1385 C C . ASP A 1 171 ? -13.615 8.692 -1.234 1.00 79.31 171 ASP A C 1
ATOM 1387 O O . ASP A 1 171 ? -12.936 8.280 -2.183 1.00 79.31 171 ASP A O 1
ATOM 1391 N N . ILE A 1 172 ? -14.686 8.017 -0.818 1.00 73.25 172 ILE A N 1
ATOM 1392 C CA . ILE A 1 172 ? -15.237 6.835 -1.493 1.00 73.25 172 ILE A CA 1
ATOM 1393 C C . ILE A 1 172 ? -15.547 7.110 -2.971 1.00 73.25 172 ILE A C 1
ATOM 1395 O O . ILE A 1 172 ? -15.287 6.262 -3.825 1.00 73.25 172 ILE A O 1
ATOM 1399 N N . ASN A 1 173 ? -15.978 8.334 -3.285 1.00 69.75 173 ASN A N 1
ATOM 1400 C CA . ASN A 1 173 ? -16.263 8.795 -4.646 1.00 69.75 173 ASN A CA 1
ATOM 1401 C C . ASN A 1 173 ? -15.004 8.945 -5.518 1.00 69.75 173 ASN A C 1
ATOM 1403 O O . ASN A 1 173 ? -15.096 9.005 -6.741 1.00 69.75 173 ASN A O 1
ATOM 1407 N N . ASN A 1 174 ? -13.816 8.981 -4.908 1.00 66.81 174 ASN A N 1
ATOM 1408 C CA . ASN A 1 174 ? -12.540 9.121 -5.611 1.00 66.81 174 ASN A CA 1
ATOM 1409 C C . ASN A 1 174 ? -11.903 7.761 -5.938 1.00 66.81 174 ASN A C 1
ATOM 1411 O O . ASN A 1 174 ? -10.787 7.715 -6.469 1.00 66.81 174 ASN A O 1
ATOM 1415 N N . ARG A 1 175 ? -12.574 6.644 -5.623 1.00 70.44 175 ARG A N 1
ATOM 1416 C CA . ARG A 1 175 ? -12.097 5.310 -5.993 1.00 70.44 175 ARG A CA 1
ATOM 1417 C C . ARG A 1 175 ? -12.079 5.181 -7.515 1.00 70.44 175 ARG A C 1
ATOM 1419 O O . ARG A 1 175 ? -13.108 5.218 -8.178 1.00 70.44 175 ARG A O 1
ATOM 1426 N N . GLN A 1 176 ? -10.883 5.008 -8.072 1.00 68.38 176 GLN A N 1
ATOM 1427 C CA . GLN A 1 176 ? -10.730 4.679 -9.484 1.00 68.38 176 GLN A CA 1
ATOM 1428 C C . GLN A 1 176 ? -11.101 3.214 -9.701 1.00 68.38 176 GLN A C 1
ATOM 1430 O O . GLN A 1 176 ? -10.330 2.322 -9.346 1.00 68.38 176 GLN A O 1
ATOM 1435 N N . THR A 1 177 ? -12.260 2.977 -10.307 1.00 65.31 177 THR A N 1
ATOM 1436 C CA . THR A 1 177 ? -12.626 1.657 -10.819 1.00 65.31 177 THR A CA 1
ATOM 1437 C C . THR A 1 177 ? -11.845 1.403 -12.101 1.00 65.31 177 THR A C 1
ATOM 1439 O O . THR A 1 177 ? -11.887 2.199 -13.038 1.00 65.31 177 THR A O 1
ATOM 1442 N N . ILE A 1 178 ? -11.097 0.304 -12.141 1.00 65.44 178 ILE A N 1
ATOM 1443 C CA . ILE A 1 178 ? -10.441 -0.142 -13.368 1.00 65.44 178 ILE A CA 1
ATOM 1444 C C . ILE A 1 178 ? -11.433 -1.042 -14.088 1.00 65.44 178 ILE A C 1
ATOM 1446 O O . ILE A 1 178 ? -11.674 -2.165 -13.656 1.00 65.44 178 ILE A O 1
ATOM 1450 N N . GLU A 1 179 ? -12.017 -0.547 -15.178 1.00 58.75 179 GLU A N 1
ATOM 1451 C CA . GLU A 1 179 ? -12.849 -1.375 -16.047 1.00 58.75 179 GLU A CA 1
ATOM 1452 C C . GLU A 1 179 ? -11.985 -2.439 -16.725 1.00 58.75 179 GLU A C 1
ATOM 1454 O O . GLU A 1 179 ? -11.201 -2.174 -17.644 1.00 58.75 179 GLU A O 1
ATOM 1459 N N . ILE A 1 180 ? -12.125 -3.672 -16.251 1.00 61.91 180 ILE A N 1
ATOM 1460 C CA . ILE A 1 180 ? -11.518 -4.836 -16.874 1.00 61.91 180 ILE A CA 1
ATOM 1461 C C . ILE A 1 180 ? -12.396 -5.210 -18.073 1.00 61.91 180 ILE A C 1
ATOM 1463 O O . ILE A 1 180 ? -13.384 -5.916 -17.922 1.00 61.91 180 ILE A O 1
ATOM 1467 N N . LYS A 1 181 ? -12.047 -4.729 -19.274 1.00 59.31 181 LYS A N 1
ATOM 1468 C CA . LYS A 1 181 ? -12.801 -5.054 -20.499 1.00 59.31 181 LYS A CA 1
ATOM 1469 C C . LYS A 1 181 ? -12.848 -6.567 -20.724 1.00 59.31 181 LYS A C 1
ATOM 1471 O O . LYS A 1 181 ? -11.797 -7.217 -20.755 1.00 59.31 181 LYS A O 1
ATOM 1476 N N . GLU A 1 182 ? -14.044 -7.128 -20.869 1.00 52.88 182 GLU A N 1
ATOM 1477 C CA . GLU A 1 182 ? -14.235 -8.534 -21.237 1.00 52.88 182 GLU A CA 1
ATOM 1478 C C . GLU A 1 182 ? -13.642 -8.825 -22.623 1.00 52.88 182 GLU A C 1
ATOM 1480 O O . GLU A 1 182 ? -13.315 -7.915 -23.392 1.00 52.88 182 GLU A O 1
ATOM 1485 N N . PHE A 1 183 ? -13.381 -10.103 -22.903 1.00 46.06 183 PHE A N 1
ATOM 1486 C CA . PHE A 1 183 ? -12.905 -10.497 -24.226 1.00 46.06 183 PHE A CA 1
ATOM 1487 C C . PHE A 1 183 ? -14.002 -10.199 -25.259 1.00 46.06 183 PHE A C 1
ATOM 1489 O O . PHE A 1 183 ? -15.168 -10.417 -24.943 1.00 46.06 183 PHE A O 1
ATOM 1496 N N . PRO A 1 184 ? -13.670 -9.702 -26.464 1.00 48.97 184 PRO A N 1
ATOM 1497 C CA . PRO A 1 184 ? -14.643 -9.709 -27.546 1.00 48.97 184 PRO A CA 1
ATOM 1498 C C . PRO A 1 184 ? -15.069 -11.161 -27.786 1.00 48.97 184 PRO A C 1
ATOM 1500 O O . PRO A 1 184 ? -14.207 -12.031 -27.930 1.00 48.97 184 PRO A O 1
ATOM 1503 N N . GLU A 1 185 ? -16.377 -11.407 -27.758 1.00 42.97 185 GLU A N 1
ATOM 1504 C CA . GLU A 1 185 ? -16.949 -12.653 -28.262 1.00 42.97 185 GLU A CA 1
ATOM 1505 C C . GLU A 1 185 ? -16.592 -12.753 -29.753 1.00 42.97 185 GLU A C 1
ATOM 1507 O O . GLU A 1 185 ? -16.635 -11.743 -30.465 1.00 42.97 185 GLU A O 1
ATOM 1512 N N . GLU A 1 186 ? -16.112 -13.928 -30.167 1.00 49.19 186 GLU A N 1
ATOM 1513 C CA . GLU A 1 186 ? -15.672 -14.206 -31.543 1.00 49.19 186 GLU A CA 1
ATOM 1514 C C . GLU A 1 186 ? -16.779 -13.980 -32.580 1.00 49.19 186 GLU A C 1
ATOM 1516 O O . GLU A 1 186 ? -17.948 -14.338 -32.303 1.00 49.19 186 GLU A O 1
#

Sequence (186 aa):
MAEAIASRTSHNEYSGWIDKLESGFSDQRKLFDGYPLGLYFTWEIGSISRRERAYLGKKLDSVQAWFKKGNSTRRFAWFNGSTGNWLVFYYSKSEQSLLHKELHRLVELKLIKEVDEASFKYGVYGFGLQVSVTFPPRLLGLASAIVIGADEVIGKYSQTDFEEARKHFGDINNRQTIEIKEFPEE

Secondary structure (DSSP, 8-state):
-HHHHHHHHHHHHTTHHHHHHHHHHHT---EETTEEHHHHHHHHHHTS-HHHHHHHHHHHHHHHHHHHTT-SEEEEEEE-TTT--EEEEEEESS-HHHHHHHHHHHHHHHHHHHHHHH---SEEEEEEEEE-SSSSP-EEEEEEEEEEEGGGTTT---HHHHHHHHHHH--GGG------PPPPP-

pLDDT: mean 84.23, std 13.4, range [42.97, 97.69]

Radius of gyration: 17.25 Å; chains: 1; bounding box: 40×36×52 Å

Foldseek 3Di:
DVVVVVVVVLLLVLLVVLVVQLVVLPPQQDDDPRGRPSVVVNVQSVQADSNNSSVVSVVVVCVLVVVQVVDFKDWDKDQRPRQREIEIEIEGQDDLVVLQVVQVLLQLLQLLQCCVQPVDFAKYKTWRWYWHPDPPIDTPGTSDIDMDTSVVPVVPDDPVSNVVSCVVHNHPVPDDDDPPDDDPDD